Protein 2BSJ (pdb70)

Foldseek 3Di:
DFPQVLVVVVCVVVVHDDGDDQARWDWDQDDVQWTWIWGAPPSWKIKIKTFLPAQAPDDPQDAAPDVGDWGWDADPNGTMIMGMDTPPPDHNVVVVVVVVVRVVVSVVCNDPVRSDDDDDDDDDDDRD/DDFPVNQVVVLCVVVVFDWDQDPLRWIWGADPPRWIWIWDDDPSWKIKIKTFLPAAAPDDPQDQFPDVGGWGWDADPRGTMTMGMDTPVVCHNVNVVVVVVVNVVVSVCRSPVPDPDPDGDD

Sequence (250 aa):
TTFTELMQQLFLKLGLNHQVNENDVYTFEEVDGHIQVLIACYHQQWVQLFSELGADLPTNDNLFGEEHWPAHVQGRLDGKSILWSQQSLVGLDIDEMQAWLERFIDDIEQRKEPQNTKFQPNSTSPILFIQTTFTELMQQLFLKLGLNHQVNENDVYTTFEVDGHIQVLIACYHQQWVQQLFFSELGADLPTNDNLFGEHWPAHVQGRLDGKSILWSQQSLVGLDIDEEMQAWLERFIDDDIEQRKEPQNTSPILFI

Nearest PDB structures (foldseek):
  2bsj-assembly1_A  TM=1.008E+00  e=9.869E-24  Yersinia enterocolitica
  2bsh-assembly1_A  TM=9.169E-01  e=6.853E-19  Yersinia enterocolitica
  2bsi-assembly1_B  TM=9.288E-01  e=5.809E-18  Yersinia enterocolitica
  2bsj-assembly1_B  TM=8.887E-01  e=1.630E-18  Yersinia enterocolitica
  2bho-assembly1_A-2  TM=9.266E-01  e=8.215E-18  Yersinia enterocolitica

Radius of gyration: 18.63 Å; Cα contacts (8 Å, |Δi|>4): 411; chains: 2; bounding box: 42×44×55 Å

Solvent-accessible surface area: 14121 Å² total; per-residue (Å²): 128,60,0,43,84,4,0,72,75,2,2,141,90,72,63,72,153,95,132,4,79,49,136,53,78,23,50,31,132,44,55,92,148,8,102,0,54,0,10,9,34,134,136,47,16,0,4,0,32,2,123,6,64,42,75,24,44,99,40,30,7,29,30,14,138,41,39,1,6,10,2,17,2,114,72,138,29,111,4,4,0,5,0,18,11,4,12,72,63,18,78,25,99,53,0,51,32,0,5,113,73,0,25,80,4,0,81,94,25,83,91,98,118,30,92,139,173,118,122,102,35,86,55,137,72,147,74,164,222,82,63,9,55,96,8,0,105,113,0,9,157,115,47,69,71,143,66,95,67,76,184,119,76,22,5,15,2,95,40,137,50,154,5,77,0,51,0,30,30,37,112,131,88,9,0,6,0,30,0,106,2,59,42,77,35,117,102,52,72,6,39,33,15,103,46,33,2,7,9,3,17,5,80,11,65,23,101,3,2,0,6,0,16,16,12,17,90,48,14,70,32,102,76,0,39,42,0,4,94,77,0,26,86,16,0,83,114,37,56,98,92,133,116,190,125,139,103,70,147,112

CATH classification: 3.30.1460.10

InterPro domains:
  IPR010261 Tir chaperone protein (CesT) family [PF05932] (8-110)

Structure (mmCIF, N/CA/C/O backbone):
data_2BSJ
#
_entry.id   2BSJ
#
_cell.length_a   34.112
_cell.length_b   79.562
_cell.length_c   52.093
_cell.angle_alpha   90.00
_cell.angle_beta   101.21
_cell.angle_gamma   90.00
#
_symmetry.space_group_name_H-M   'P 1 21 1'
#
loop_
_entity.id
_entity.type
_entity.pdbx_description
1 polymer 'CHAPERONE PROTEIN SYCT'
2 non-polymer 'CHLORIDE ION'
3 water water
#
loop_
_atom_site.group_PDB
_atom_site.id
_atom_site.type_symbol
_atom_site.label_atom_id
_atom_site.label_alt_id
_atom_site.label_comp_id
_atom_site.label_asym_id
_atom_site.label_entity_id
_atom_site.label_seq_id
_atom_site.pdbx_PDB_ins_code
_atom_site.Cartn_x
_atom_site.Cartn_y
_atom_site.Cartn_z
_atom_site.occupancy
_atom_site.B_iso_or_equiv
_atom_site.auth_seq_id
_atom_site.auth_comp_id
_atom_site.auth_asym_id
_atom_site.auth_atom_id
_atom_site.pdbx_PDB_model_num
ATOM 1 N N . THR A 1 6 ? 8.962 -2.325 23.583 1.00 38.02 3 THR A N 1
ATOM 2 C CA . THR A 1 6 ? 8.539 -2.351 22.141 1.00 37.74 3 THR A CA 1
ATOM 3 C C . THR A 1 6 ? 9.685 -2.753 21.211 1.00 35.99 3 THR A C 1
ATOM 4 O O . THR A 1 6 ? 9.440 -3.188 20.077 1.00 36.91 3 THR A O 1
ATOM 8 N N . THR A 1 7 ? 10.926 -2.579 21.663 1.00 33.91 4 THR A N 1
ATOM 9 C CA . THR A 1 7 ? 12.060 -3.269 21.016 1.00 31.20 4 THR A CA 1
ATOM 10 C C . THR A 1 7 ? 12.064 -4.721 21.541 1.00 29.73 4 THR A C 1
ATOM 11 O O . THR A 1 7 ? 11.427 -5.015 22.569 1.00 28.30 4 THR A O 1
ATOM 15 N N . PHE A 1 8 ? 12.801 -5.613 20.876 1.00 27.80 5 PHE A N 1
ATOM 16 C CA . PHE A 1 8 ? 12.951 -7.000 21.373 1.00 25.97 5 PHE A CA 1
ATOM 17 C C . PHE A 1 8 ? 13.577 -7.008 22.777 1.00 25.39 5 PHE A C 1
ATOM 18 O O . PHE A 1 8 ? 13.135 -7.732 23.643 1.00 25.23 5 PHE A O 1
ATOM 26 N N . THR A 1 9 ? 14.592 -6.178 22.999 1.00 24.95 6 THR A N 1
ATOM 27 C CA . THR A 1 9 ? 15.281 -6.135 24.313 1.00 24.82 6 THR A CA 1
ATOM 28 C C . THR A 1 9 ? 14.293 -5.765 25.390 1.00 24.07 6 THR A C 1
ATOM 29 O O . THR A 1 9 ? 14.256 -6.372 26.473 1.00 23.62 6 THR A O 1
ATOM 33 N N . GLU A 1 10 ? 13.488 -4.756 25.096 1.00 23.68 7 GLU A N 1
ATOM 34 C CA . GLU A 1 10 ? 12.563 -4.215 26.081 1.00 24.64 7 GLU A CA 1
ATOM 35 C C . GLU A 1 10 ? 11.519 -5.260 26.401 1.00 24.24 7 GLU A C 1
ATOM 36 O O . GLU A 1 10 ? 11.200 -5.509 27.580 1.00 23.47 7 GLU A O 1
ATOM 42 N N . LEU A 1 11 ? 11.013 -5.911 25.349 1.00 24.22 8 LEU A N 1
ATOM 43 C CA . LEU A 1 11 ? 10.046 -7.006 25.538 1.00 24.38 8 LEU A CA 1
ATOM 44 C C . LEU A 1 11 ? 10.606 -8.146 26.392 1.00 23.68 8 LEU A C 1
ATOM 45 O O . LEU A 1 11 ? 9.951 -8.644 27.300 1.00 23.90 8 LEU A O 1
ATOM 50 N N . MET A 1 12 ? 11.814 -8.577 26.069 1.00 22.94 9 MET A N 1
ATOM 51 C CA . MET A 1 12 ? 12.474 -9.626 26.856 1.00 22.27 9 MET A CA 1
ATOM 52 C C . MET A 1 12 ? 12.708 -9.237 28.320 1.00 22.99 9 MET A C 1
ATOM 53 O O . MET A 1 12 ? 12.582 -10.075 29.222 1.00 22.66 9 MET A O 1
ATOM 58 N N . GLN A 1 13 ? 13.057 -7.968 28.559 1.00 21.97 10 GLN A N 1
ATOM 59 C CA . GLN A 1 13 ? 13.294 -7.524 29.937 1.00 23.34 10 GLN A CA 1
ATOM 60 C C . GLN A 1 13 ? 11.952 -7.532 30.676 1.00 23.62 10 GLN A C 1
ATOM 61 O O . GLN A 1 13 ? 11.875 -7.910 31.829 1.00 24.01 10 GLN A O 1
ATOM 67 N N . GLN A 1 14 ? 10.882 -7.190 29.964 1.00 24.98 11 GLN A N 1
ATOM 68 C CA . GLN A 1 14 ? 9.535 -7.312 30.520 1.00 25.15 11 GLN A CA 1
ATOM 69 C C . GLN A 1 14 ? 9.176 -8.751 30.880 1.00 25.11 11 GLN A C 1
ATOM 70 O O . GLN A 1 14 ? 8.537 -8.994 31.899 1.00 25.07 11 GLN A O 1
ATOM 76 N N . LEU A 1 15 ? 9.584 -9.703 30.042 1.00 25.66 12 LEU A N 1
ATOM 77 C CA . LEU A 1 15 ? 9.409 -11.137 30.338 1.00 25.87 12 LEU A CA 1
ATOM 78 C C . LEU A 1 15 ? 10.213 -11.591 31.569 1.00 25.31 12 LEU A C 1
ATOM 79 O O . LEU A 1 15 ? 9.713 -12.361 32.407 1.00 24.92 12 LEU A O 1
ATOM 84 N N . PHE A 1 16 ? 11.449 -11.102 31.695 1.00 24.86 13 PHE A N 1
ATOM 85 C CA . PHE A 1 16 ? 12.266 -11.443 32.854 1.00 24.31 13 PHE A CA 1
ATOM 86 C C . PHE A 1 16 ? 11.685 -10.860 34.114 1.00 23.59 13 PHE A C 1
ATOM 87 O O . PHE A 1 16 ? 11.761 -11.472 35.173 1.00 23.03 13 PHE A O 1
ATOM 95 N N . LEU A 1 17 ? 11.110 -9.671 34.000 1.00 24.05 14 LEU A N 1
ATOM 96 C CA . LEU A 1 17 ? 10.484 -9.016 35.143 1.00 25.44 14 LEU A CA 1
ATOM 97 C C . LEU A 1 17 ? 9.329 -9.904 35.590 1.00 26.70 14 LEU A C 1
ATOM 98 O O . LEU A 1 17 ? 9.154 -10.164 36.775 1.00 26.87 14 LEU A O 1
ATOM 103 N N . LYS A 1 18 ? 8.549 -10.384 34.623 1.00 28.29 15 LYS A N 1
ATOM 104 C CA . LYS A 1 18 ? 7.429 -11.283 34.909 1.00 29.41 15 LYS A CA 1
ATOM 105 C C . LYS A 1 18 ? 7.873 -12.662 35.403 1.00 29.56 15 LYS A C 1
ATOM 106 O O . LYS A 1 18 ? 7.198 -13.271 36.221 1.00 29.97 15 LYS A O 1
ATOM 112 N N . LEU A 1 19 ? 8.992 -13.158 34.897 1.00 29.73 16 LEU A N 1
ATOM 113 C CA . LEU A 1 19 ? 9.517 -14.454 35.321 1.00 30.09 16 LEU A CA 1
ATOM 114 C C . LEU A 1 19 ? 10.365 -14.364 36.616 1.00 29.37 16 LEU A C 1
ATOM 115 O O . LEU A 1 19 ? 10.661 -15.389 37.241 1.00 30.33 16 LEU A O 1
ATOM 120 N N . GLY A 1 20 ? 10.740 -13.156 37.035 1.00 27.84 17 GLY A N 1
ATOM 121 C CA . GLY A 1 20 ? 11.669 -13.000 38.167 1.00 26.42 17 GLY A CA 1
ATOM 122 C C . GLY A 1 20 ? 13.119 -13.344 37.840 1.00 25.81 17 GLY A C 1
ATOM 123 O O . GLY A 1 20 ? 13.875 -13.794 38.696 1.00 27.15 17 GLY A O 1
ATOM 124 N N . LEU A 1 21 ? 13.519 -13.110 36.605 1.00 25.41 18 LEU A N 1
ATOM 125 C CA . LEU A 1 21 ? 14.879 -13.384 36.168 1.00 25.36 18 LEU A CA 1
ATOM 126 C C . LEU A 1 21 ? 15.705 -12.109 36.049 1.00 24.14 18 LEU A C 1
ATOM 127 O O . LEU A 1 21 ? 15.154 -11.039 35.827 1.00 25.36 18 LEU A O 1
ATOM 132 N N . ASN A 1 22 ? 17.020 -12.254 36.150 1.00 23.22 19 ASN A N 1
ATOM 133 C CA . ASN A 1 22 ? 17.986 -11.197 35.864 1.00 22.37 19 ASN A CA 1
ATOM 134 C C . ASN A 1 22 ? 18.976 -11.688 34.813 1.00 23.47 19 ASN A C 1
ATOM 135 O O . ASN A 1 22 ? 19.857 -12.511 35.095 1.00 23.13 19 ASN A O 1
ATOM 140 N N . HIS A 1 23 ? 18.823 -11.188 33.602 1.00 23.36 20 HIS A N 1
ATOM 141 C CA . HIS A 1 23 ? 19.596 -11.710 32.485 1.00 25.56 20 HIS A CA 1
ATOM 142 C C . HIS A 1 23 ? 19.661 -10.658 31.415 1.00 26.73 20 HIS A C 1
ATOM 143 O O . HIS A 1 23 ? 18.690 -9.932 31.180 1.00 25.05 20 HIS A O 1
ATOM 150 N N . GLN A 1 24 ? 20.804 -10.596 30.744 1.00 29.62 21 GLN A N 1
ATOM 151 C CA . GLN A 1 24 ? 20.971 -9.682 29.601 1.00 31.63 21 GLN A CA 1
ATOM 152 C C . GLN A 1 24 ? 20.672 -10.372 28.266 1.00 31.64 21 GLN A C 1
ATOM 153 O O . GLN A 1 24 ? 21.257 -11.415 27.970 1.00 31.34 21 GLN A O 1
ATOM 159 N N . VAL A 1 25 ? 19.764 -9.802 27.454 1.00 32.70 22 VAL A N 1
ATOM 160 C CA 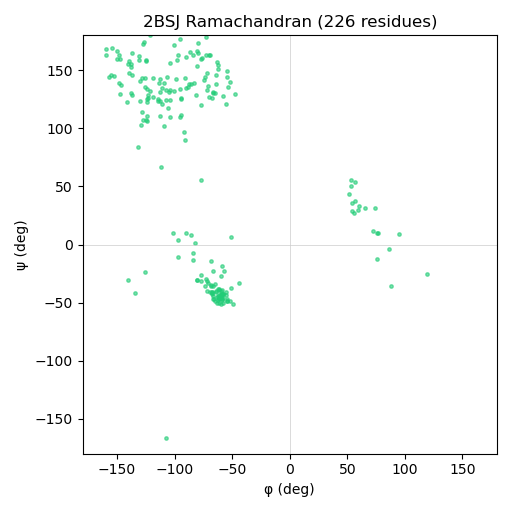. VAL A 1 25 ? 19.512 -10.289 26.095 1.00 32.96 22 VAL A CA 1
ATOM 161 C C . VAL A 1 25 ? 19.589 -9.082 25.144 1.00 33.77 22 VAL A C 1
ATOM 162 O O . VAL A 1 25 ? 18.667 -8.248 25.093 1.00 34.38 22 VAL A O 1
ATOM 166 N N . ASN A 1 26 ? 20.712 -8.978 24.446 1.00 33.11 23 ASN A N 1
ATOM 167 C CA . ASN A 1 26 ? 20.913 -7.947 23.423 1.00 33.03 23 ASN A CA 1
ATOM 168 C C . ASN A 1 26 ? 20.038 -8.195 22.190 1.00 32.16 23 ASN A C 1
ATOM 169 O O . ASN A 1 26 ? 19.517 -9.307 21.987 1.00 31.80 23 ASN A O 1
ATOM 174 N N . GLU A 1 27 ? 19.879 -7.165 21.360 1.00 31.54 24 GLU A N 1
ATOM 175 C CA . GLU A 1 27 ? 18.918 -7.206 20.254 1.00 31.13 24 GLU A CA 1
ATOM 176 C C . GLU A 1 27 ? 19.068 -8.451 19.380 1.00 30.35 24 GLU A C 1
ATOM 177 O O . GLU A 1 27 ? 18.066 -9.003 18.916 1.00 30.14 24 GLU A O 1
ATOM 183 N N . ASN A 1 28 ? 20.315 -8.882 19.159 1.00 28.62 25 ASN A N 1
ATOM 184 C CA . ASN A 1 28 ? 20.589 -9.991 18.225 1.00 27.76 25 ASN A CA 1
ATOM 185 C C . ASN A 1 28 ? 20.756 -11.355 18.880 1.00 27.45 25 ASN A C 1
ATOM 186 O O . ASN A 1 28 ? 21.077 -12.347 18.212 1.00 27.14 25 ASN A O 1
ATOM 191 N N . ASP A 1 29 ? 20.554 -11.399 20.192 1.00 25.98 26 ASP A N 1
ATOM 192 C CA . ASP A 1 29 ? 20.821 -12.601 20.961 1.00 26.06 26 ASP A CA 1
ATOM 193 C C . ASP A 1 29 ? 19.646 -13.539 20.792 1.00 25.12 26 ASP A C 1
ATOM 194 O O . ASP A 1 29 ? 18.524 -13.091 20.523 1.00 25.41 26 ASP A O 1
ATOM 199 N N . VAL A 1 30 ? 19.920 -14.829 20.933 1.00 24.11 27 VAL A N 1
ATOM 200 C CA . VAL A 1 30 ? 18.880 -15.809 21.010 1.00 25.00 27 VAL A CA 1
ATOM 201 C C . VAL A 1 30 ? 18.820 -16.205 22.481 1.00 24.46 27 VAL A C 1
ATOM 202 O O . VAL A 1 30 ? 19.875 -16.481 23.101 1.00 25.52 27 VAL A O 1
ATOM 206 N N . TYR A 1 31 ? 17.621 -16.209 23.058 1.00 23.47 28 TYR A N 1
ATOM 207 C CA . TYR A 1 31 ? 17.493 -16.574 24.466 1.00 24.16 28 TYR A CA 1
ATOM 208 C C . TYR A 1 31 ? 16.946 -17.988 24.562 1.00 24.27 28 TYR A C 1
ATOM 209 O O . TYR A 1 31 ? 15.988 -18.327 23.880 1.00 24.37 28 TYR A O 1
ATOM 218 N N . THR A 1 32 ? 17.573 -18.810 25.399 1.00 24.02 29 THR A N 1
ATOM 219 C CA . THR A 1 32 ? 17.095 -20.156 25.616 1.00 25.42 29 THR A CA 1
ATOM 220 C C . THR A 1 32 ? 16.206 -20.172 26.863 1.00 27.41 29 THR A C 1
ATOM 221 O O . THR A 1 32 ? 16.685 -19.987 27.998 1.00 26.91 29 THR A O 1
ATOM 225 N N . PHE A 1 33 ? 14.913 -20.366 26.629 1.00 28.95 30 PHE A N 1
ATOM 226 C CA . PHE A 1 33 ? 13.899 -20.431 27.673 1.00 31.59 30 PHE A CA 1
ATOM 227 C C . PHE A 1 33 ? 13.796 -21.887 28.099 1.00 32.71 30 PHE A C 1
ATOM 228 O O . PHE A 1 33 ? 13.300 -22.755 27.356 1.00 31.84 30 PHE A O 1
ATOM 236 N N A GLU A 1 34 ? 14.287 -22.138 29.308 0.50 33.32 31 GLU A N 1
ATOM 237 N N B GLU A 1 34 ? 14.333 -22.151 29.288 0.50 33.70 31 GLU A N 1
ATOM 238 C CA A GLU A 1 34 ? 14.373 -23.468 29.882 0.50 34.62 31 GLU A CA 1
ATOM 239 C CA B GLU A 1 34 ? 14.375 -23.484 29.862 0.50 35.37 31 GLU A CA 1
ATOM 240 C C A GLU A 1 34 ? 13.066 -23.809 30.582 0.50 35.98 31 GL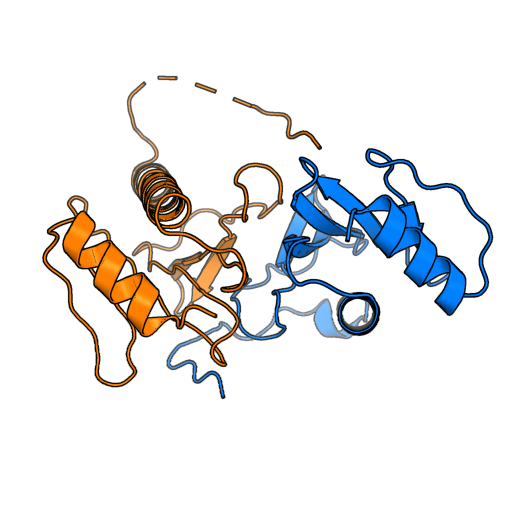U A C 1
ATOM 241 C C B GLU A 1 34 ? 13.048 -23.775 30.545 0.50 36.39 31 GLU A C 1
ATOM 242 O O A GLU A 1 34 ? 12.746 -23.248 31.632 0.50 36.13 31 GLU A O 1
ATOM 243 O O B GLU A 1 34 ? 12.696 -23.143 31.544 0.50 36.47 31 GLU A O 1
ATOM 254 N N . VAL A 1 35 ? 12.321 -24.735 29.988 1.00 37.32 32 VAL A N 1
ATOM 255 C CA . VAL A 1 35 ? 10.998 -25.094 30.465 1.00 39.49 32 VAL A CA 1
ATOM 256 C C . VAL A 1 35 ? 11.129 -26.304 31.357 1.00 40.55 32 VAL A C 1
ATOM 257 O O . VAL A 1 35 ? 10.708 -26.270 32.510 1.00 41.48 32 VAL A O 1
ATOM 261 N N . ASP A 1 36 ? 11.710 -27.370 30.809 1.00 41.78 33 ASP A N 1
ATOM 262 C CA . ASP A 1 36 ? 11.897 -28.628 31.523 1.00 43.46 33 ASP A CA 1
ATOM 263 C C . ASP A 1 36 ? 13.285 -29.182 31.239 1.00 43.43 33 ASP A C 1
ATOM 264 O O . ASP A 1 36 ? 13.872 -28.911 30.179 1.00 43.78 33 ASP A O 1
ATOM 269 N N . GLY A 1 37 ? 13.793 -29.994 32.160 1.00 43.11 34 GLY A N 1
ATOM 270 C CA . GLY A 1 37 ? 14.914 -30.868 31.829 1.00 42.59 34 GLY A CA 1
ATOM 271 C C . GLY A 1 37 ? 14.603 -31.655 30.564 1.00 42.31 34 GLY A C 1
ATOM 272 O O . GLY A 1 37 ? 15.381 -32.520 30.161 1.00 42.67 34 GLY A O 1
ATOM 273 N N . HIS A 1 38 ? 13.467 -31.320 29.937 1.00 41.50 35 HIS A N 1
ATOM 274 C CA . HIS A 1 38 ? 12.941 -32.003 28.754 1.00 41.00 35 HIS A CA 1
ATOM 275 C C . HIS A 1 38 ? 12.684 -31.021 27.592 1.00 39.63 35 HIS A C 1
ATOM 276 O O . HIS A 1 38 ? 12.661 -31.430 26.426 1.00 40.64 35 HIS A O 1
ATOM 283 N N . ILE A 1 39 ? 12.483 -29.736 27.900 1.00 37.27 36 ILE A N 1
ATOM 284 C CA . ILE A 1 39 ? 12.055 -28.745 26.876 1.00 35.23 36 ILE A CA 1
ATOM 285 C C . ILE A 1 39 ? 12.794 -27.415 26.971 1.00 33.56 36 ILE A C 1
ATOM 286 O O . ILE A 1 39 ? 12.876 -26.794 28.035 1.00 33.30 36 ILE A O 1
ATOM 291 N N . GLN A 1 40 ? 13.323 -26.987 25.831 1.00 31.40 37 GLN A N 1
ATOM 292 C CA . GLN A 1 40 ? 13.889 -25.642 25.669 1.00 29.60 37 GLN A CA 1
ATOM 293 C C . GLN A 1 40 ? 13.234 -24.962 24.481 1.00 27.89 37 GLN A C 1
ATOM 294 O O . GLN A 1 40 ? 13.128 -25.553 23.411 1.00 26.09 37 GLN A O 1
ATOM 300 N N . VAL A 1 41 ? 12.863 -23.701 24.667 1.00 26.30 38 VAL A N 1
ATOM 301 C CA . VAL A 1 41 ? 12.323 -22.886 23.586 1.00 25.17 38 VAL A CA 1
ATOM 302 C C . VAL A 1 41 ? 13.349 -21.773 23.342 1.00 24.70 38 VAL A C 1
ATOM 303 O O . VAL A 1 41 ? 13.726 -21.034 24.283 1.00 25.37 38 VAL A O 1
ATOM 307 N N . LEU A 1 42 ? 13.825 -21.673 22.112 1.00 23.78 39 LEU A N 1
ATOM 308 C CA . LEU A 1 42 ? 14.683 -20.559 21.746 1.00 23.40 39 LEU A CA 1
ATOM 309 C C . LEU A 1 42 ? 13.809 -19.415 21.309 1.00 23.59 39 LEU A C 1
ATOM 310 O O . LEU A 1 42 ? 12.834 -19.626 20.563 1.00 24.26 39 LEU A O 1
ATOM 315 N N . ILE A 1 43 ? 14.162 -18.202 21.741 1.00 22.55 40 ILE A N 1
ATOM 316 C CA . ILE A 1 43 ? 13.443 -16.998 21.320 1.00 23.62 40 ILE 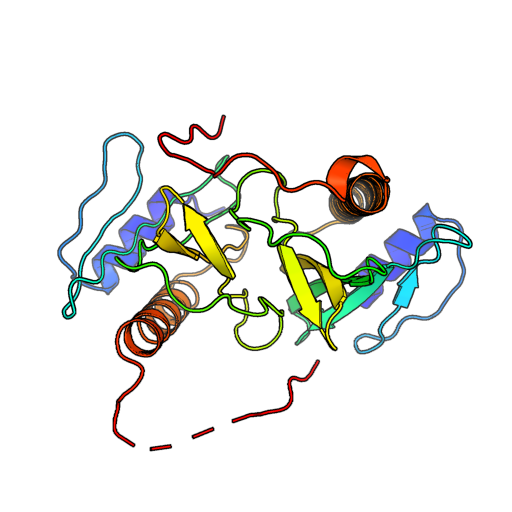A CA 1
ATOM 317 C C . ILE A 1 43 ? 14.466 -16.049 20.665 1.00 24.32 40 ILE A C 1
ATOM 318 O O . ILE A 1 43 ? 15.500 -15.749 21.258 1.00 23.56 40 ILE A O 1
ATOM 323 N N . ALA A 1 44 ? 14.187 -15.612 19.443 1.00 25.60 41 ALA A N 1
ATOM 324 C CA . ALA A 1 44 ? 15.090 -14.734 18.712 1.00 25.65 41 ALA A CA 1
ATOM 325 C C . ALA A 1 44 ? 14.244 -13.656 18.048 1.00 26.44 41 ALA A C 1
ATOM 326 O O . ALA A 1 44 ? 12.998 -13.791 17.953 1.00 26.95 41 ALA A O 1
ATOM 328 N N . CYS A 1 45 ? 14.891 -12.586 17.596 1.00 24.60 42 CYS A N 1
ATOM 329 C CA . CYS A 1 45 ? 14.180 -11.592 16.818 1.00 24.98 42 CYS A CA 1
ATOM 330 C C . CYS A 1 45 ? 14.979 -11.309 15.549 1.00 25.40 42 CYS A C 1
ATOM 331 O O . CYS A 1 45 ? 16.168 -10.951 15.615 1.00 26.29 42 CYS A O 1
ATOM 334 N N . TYR A 1 46 ? 14.332 -11.487 14.400 1.00 24.75 43 TYR A N 1
ATOM 335 C CA . TYR A 1 46 ? 14.942 -11.277 13.111 1.00 24.69 43 TYR A CA 1
ATOM 336 C C . TYR A 1 46 ? 14.674 -9.873 12.581 1.00 25.37 43 TYR A C 1
ATOM 337 O O . TYR A 1 46 ? 13.507 -9.480 12.459 1.00 23.99 43 TYR A O 1
ATOM 346 N N . HIS A 1 47 ? 15.760 -9.158 12.251 1.00 25.7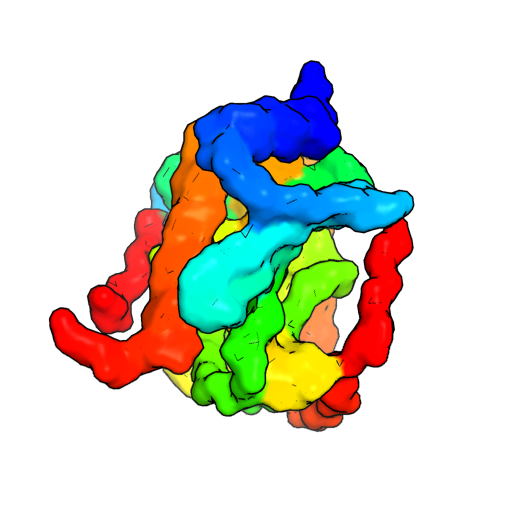5 44 HIS A N 1
ATOM 347 C CA . HIS A 1 47 ? 15.694 -7.854 11.546 1.00 28.18 44 HIS A CA 1
ATOM 348 C C . HIS A 1 47 ? 14.896 -6.805 12.367 1.00 28.32 44 HIS A C 1
ATOM 349 O O . HIS A 1 47 ? 14.205 -5.947 11.809 1.00 28.74 44 HIS A O 1
ATOM 356 N N . GLN A 1 48 ? 14.988 -6.909 13.691 1.00 29.17 45 GLN A N 1
ATOM 357 C CA . GLN A 1 48 ? 14.275 -6.001 14.621 1.00 30.25 45 GLN A CA 1
ATOM 358 C C . GLN A 1 48 ? 12.768 -5.998 14.357 1.00 29.59 45 GLN A C 1
ATOM 359 O O . GLN A 1 48 ? 12.051 -5.034 14.657 1.00 29.13 45 GLN A O 1
ATOM 365 N N . GLN A 1 49 ? 12.261 -7.100 13.820 1.00 28.88 46 GLN A N 1
ATOM 366 C CA . GLN A 1 49 ? 10.882 -7.069 13.351 1.00 29.33 46 GLN A CA 1
ATOM 367 C C . GLN A 1 49 ? 10.059 -8.304 13.621 1.00 28.23 46 GLN A C 1
ATOM 368 O O . GLN A 1 49 ? 8.849 -8.181 13.778 1.00 28.86 46 GLN A O 1
ATOM 374 N N . TRP A 1 50 ? 10.707 -9.473 13.663 1.00 26.50 47 TRP A N 1
ATOM 375 C CA . TRP A 1 50 ? 10.017 -10.769 13.719 1.00 26.03 47 TRP A CA 1
ATOM 376 C C . TRP A 1 50 ? 10.454 -11.583 14.895 1.00 25.92 47 TRP A C 1
ATOM 377 O O . TRP A 1 50 ? 11.583 -12.074 14.897 1.00 28.45 47 TRP A O 1
ATOM 388 N N . VAL A 1 51 ? 9.562 -11.764 15.876 1.00 24.71 48 VAL A N 1
ATOM 389 C CA . VAL A 1 51 ? 9.878 -12.600 17.029 1.00 23.47 48 VAL A CA 1
ATOM 390 C C . VAL A 1 51 ? 9.653 -14.056 16.625 1.00 22.97 48 VAL A C 1
ATOM 391 O O . VAL A 1 51 ? 8.647 -14.405 16.028 1.00 22.40 48 VAL A O 1
ATOM 395 N N . GLN A 1 52 ? 10.654 -14.882 16.872 1.00 22.00 49 GLN A N 1
ATOM 396 C CA . GLN A 1 52 ? 10.649 -16.262 16.438 1.00 22.68 49 GLN A CA 1
ATOM 397 C C . GLN A 1 52 ? 10.820 -17.230 17.609 1.00 22.37 49 GLN A C 1
ATOM 398 O O . GLN A 1 52 ? 11.766 -17.077 18.403 1.00 23.23 49 GLN A O 1
ATOM 404 N N . LEU A 1 53 ? 9.926 -18.219 17.720 1.00 21.34 50 LEU A N 1
ATOM 405 C CA . LEU A 1 53 ? 10.062 -19.310 18.694 1.00 21.40 50 LEU A CA 1
ATOM 406 C C . LEU A 1 53 ? 10.460 -20.580 17.952 1.00 22.68 50 LEU A C 1
ATOM 407 O O . LEU A 1 53 ? 10.033 -20.798 16.783 1.00 23.07 50 LEU A O 1
ATOM 412 N N . PHE A 1 54 ? 11.293 -21.404 18.589 1.00 22.49 51 PHE A N 1
ATOM 413 C CA . PHE A 1 54 ? 11.807 -22.632 18.005 1.00 22.84 51 PHE A CA 1
ATOM 414 C C . PHE A 1 54 ? 11.980 -23.685 19.087 1.00 22.73 51 PHE A C 1
ATOM 415 O O . PHE A 1 54 ? 12.466 -23.393 20.179 1.00 22.39 51 PHE A O 1
ATOM 423 N N . SER A 1 55 ? 11.583 -24.919 18.792 1.00 22.03 52 SER A N 1
ATOM 424 C CA . SER A 1 55 ? 11.913 -26.022 19.689 1.00 21.43 52 SER A CA 1
ATOM 425 C C . SER A 1 55 ? 12.093 -27.319 18.935 1.00 21.24 52 SER A C 1
ATOM 426 O O . SER A 1 55 ? 11.321 -27.621 18.040 1.00 20.43 52 SER A O 1
ATOM 429 N N . GLU A 1 56 ? 13.099 -28.092 19.323 1.00 21.58 53 GLU A N 1
ATOM 430 C CA . GLU A 1 56 ? 13.269 -29.450 18.827 1.00 23.29 53 GLU A CA 1
ATOM 431 C C . GLU A 1 56 ? 12.203 -30.356 19.404 1.00 24.14 53 GLU A C 1
ATOM 432 O O . GLU A 1 56 ? 11.930 -30.288 20.598 1.00 25.83 53 GLU A O 1
ATOM 438 N N . LEU A 1 57 ? 11.608 -31.223 18.586 1.00 23.29 54 LEU A N 1
ATOM 439 C CA . LEU A 1 57 ? 10.636 -32.176 19.112 1.00 23.16 54 LEU A CA 1
ATOM 440 C C . LEU A 1 57 ? 11.230 -33.558 19.407 1.00 23.57 54 LEU A C 1
ATOM 441 O O . LEU A 1 57 ? 10.566 -34.417 20.042 1.00 24.59 54 LEU A O 1
ATOM 446 N N . GLY A 1 58 ? 12.459 -33.782 18.953 1.00 23.08 55 GLY A N 1
ATOM 447 C CA . GLY A 1 58 ? 13.219 -34.996 19.358 1.00 23.43 55 GLY A CA 1
ATOM 448 C C . GLY A 1 58 ? 12.839 -36.334 18.730 1.00 24.17 55 GLY A C 1
ATOM 449 O O . GLY A 1 58 ? 13.302 -37.404 19.173 1.00 23.56 55 GLY A O 1
ATOM 450 N N . ALA A 1 59 ? 11.989 -36.295 17.708 1.00 23.20 56 ALA A N 1
ATOM 451 C CA . ALA A 1 59 ? 11.663 -37.491 16.930 1.00 23.45 56 ALA A CA 1
ATOM 452 C C . ALA A 1 59 ? 11.393 -37.034 15.508 1.00 22.25 56 ALA A C 1
ATOM 453 O O . ALA A 1 59 ? 11.126 -35.851 15.280 1.00 22.73 56 ALA A O 1
ATOM 455 N N . ASP A 1 60 ? 11.419 -37.976 14.563 1.00 21.60 57 ASP A N 1
ATOM 456 C CA . ASP A 1 60 ? 10.955 -37.715 13.208 1.00 21.31 57 ASP A CA 1
ATOM 457 C C . ASP A 1 60 ? 9.474 -38.065 13.155 1.00 21.28 57 ASP A C 1
ATOM 458 O O . ASP A 1 60 ? 9.116 -39.229 12.891 1.00 22.26 57 ASP A O 1
ATOM 463 N N . LEU A 1 61 ? 8.614 -37.088 13.437 1.00 19.17 58 LEU A N 1
ATOM 464 C CA . LEU A 1 61 ? 7.200 -37.346 13.623 1.00 19.61 58 LEU A CA 1
ATOM 465 C C . LEU A 1 61 ? 6.463 -37.551 12.275 1.00 19.41 58 LEU A C 1
ATOM 466 O O . LEU A 1 61 ? 6.982 -37.174 11.213 1.00 18.57 58 LEU A O 1
ATOM 471 N N . PRO A 1 62 ? 5.284 -38.199 12.306 1.00 19.23 59 PRO A N 1
ATOM 472 C CA . PRO A 1 62 ? 4.491 -38.267 11.078 1.00 19.36 59 PRO A CA 1
ATOM 473 C C . PRO A 1 62 ? 4.300 -36.863 10.498 1.00 20.06 59 PRO A C 1
ATOM 474 O O . PRO A 1 62 ? 4.067 -35.889 11.233 1.00 18.28 59 PRO A O 1
ATOM 478 N N . THR A 1 63 ? 4.386 -36.743 9.174 1.00 18.84 60 THR A N 1
ATOM 479 C CA . THR A 1 63 ? 4.141 -35.463 8.546 1.00 20.39 60 THR A CA 1
ATOM 480 C C . THR A 1 63 ? 2.868 -34.801 9.056 1.00 20.07 60 THR A C 1
ATOM 481 O O . THR A 1 63 ? 1.792 -35.426 9.119 1.00 20.86 60 THR A O 1
ATOM 485 N N . ASN A 1 64 ? 3.006 -33.537 9.456 1.00 19.80 61 ASN A N 1
ATOM 486 C CA . ASN A 1 64 ? 1.857 -32.727 9.861 1.00 20.49 61 ASN A CA 1
ATOM 487 C C . ASN A 1 64 ? 1.301 -31.990 8.663 1.00 19.67 61 ASN A C 1
ATOM 488 O O . ASN A 1 64 ? 2.052 -31.467 7.834 1.00 19.50 61 ASN A O 1
ATOM 493 N N . ASP A 1 65 ? -0.016 -31.995 8.504 1.00 18.45 62 ASP A N 1
ATOM 494 C CA . ASP A 1 65 ? -0.628 -31.213 7.422 1.00 19.61 62 ASP A CA 1
ATOM 495 C C . ASP A 1 65 ? -0.318 -29.688 7.432 1.00 20.35 62 ASP A C 1
ATOM 496 O O . ASP A 1 65 ? -0.417 -29.029 6.382 1.00 20.41 62 ASP A O 1
ATOM 501 N N . ASN A 1 66 ? 0.043 -29.164 8.601 1.00 20.43 63 ASN A N 1
ATOM 502 C CA . ASN A 1 66 ? 0.625 -27.782 8.701 1.00 20.98 63 ASN A CA 1
ATOM 503 C C . ASN A 1 66 ? -0.295 -26.724 8.110 1.00 21.84 63 ASN A C 1
ATOM 504 O O . ASN A 1 66 ? 0.092 -25.950 7.203 1.00 23.23 63 ASN A O 1
ATOM 509 N N . LEU A 1 67 ? -1.531 -26.722 8.590 1.00 21.73 64 LEU A N 1
ATOM 510 C CA . LEU A 1 67 ? -2.488 -25.704 8.128 1.00 22.27 64 LEU A CA 1
ATOM 511 C C . LEU A 1 67 ? -2.478 -24.617 9.198 1.00 22.25 64 LEU A C 1
ATOM 512 O O . LEU A 1 67 ? -2.083 -24.884 10.344 1.00 22.89 64 LEU A O 1
ATOM 517 N N . PHE A 1 68 ? -2.896 -23.406 8.851 1.00 21.19 65 PHE A N 1
ATOM 518 C CA . PHE A 1 68 ? -3.062 -22.371 9.855 1.00 22.40 65 PHE A CA 1
ATOM 519 C C . PHE A 1 68 ? -4.399 -22.647 10.550 1.00 22.54 65 PHE A C 1
ATOM 520 O O . PHE A 1 68 ? -5.153 -23.548 10.112 1.00 21.46 65 PHE A O 1
ATOM 528 N N . GLY A 1 69 ? -4.684 -21.898 11.600 1.00 22.13 66 GLY A N 1
ATOM 529 C CA . GLY A 1 69 ? -5.990 -21.990 12.277 1.00 24.40 66 GLY A CA 1
ATOM 530 C C . GLY A 1 69 ? -6.105 -22.645 13.650 1.00 25.50 66 GLY A C 1
ATOM 531 O O . GLY A 1 69 ? -7.055 -22.348 14.382 1.00 27.49 66 GLY A O 1
ATOM 532 N N A GLU A 1 70 ? -5.125 -23.472 13.993 0.50 25.24 67 GLU A N 1
ATOM 533 N N B GLU A 1 70 ? -5.214 -23.552 14.043 0.50 25.50 67 GLU A N 1
ATOM 534 C CA A GLU A 1 70 ? -5.181 -24.232 15.244 0.50 25.91 67 GLU A CA 1
ATOM 535 C CA B GLU A 1 70 ? -5.410 -24.119 15.406 0.50 25.95 67 GLU A CA 1
ATOM 536 C C A GLU A 1 70 ? -4.698 -23.409 16.431 0.50 25.10 67 GLU A C 1
ATOM 537 C C B GLU A 1 70 ? -4.930 -23.120 16.440 0.50 25.24 67 GLU A C 1
ATOM 538 O O A GLU A 1 70 ? -5.111 -23.640 17.559 0.50 25.35 67 GLU A O 1
ATOM 539 O O B GLU A 1 70 ? -5.575 -22.924 17.469 0.50 25.70 67 GLU A O 1
ATOM 550 N N . HIS A 1 71 ? -3.820 -22.451 16.138 1.00 24.09 68 HIS A N 1
ATOM 551 C CA . HIS A 1 71 ? -3.282 -21.466 17.055 1.00 23.53 68 HIS A CA 1
ATOM 552 C C . HIS A 1 71 ? -3.006 -20.207 16.249 1.00 22.13 68 HIS A C 1
ATOM 553 O O . HIS A 1 71 ? -2.693 -20.312 15.038 1.00 22.12 68 HIS A O 1
ATOM 560 N N . TRP A 1 72 ? -3.064 -19.052 16.918 1.00 22.28 69 TRP A N 1
ATOM 561 C CA . TRP A 1 72 ? -2.826 -17.729 16.265 1.00 22.48 69 TRP A CA 1
ATOM 562 C C . TRP A 1 72 ? -1.702 -16.988 17.025 1.00 21.25 69 TRP A C 1
ATOM 563 O O . TRP A 1 72 ? -1.929 -16.576 18.140 1.00 22.36 69 TRP A O 1
ATOM 574 N N . PRO A 1 73 ? -0.477 -16.873 16.444 1.00 21.60 70 PRO A N 1
ATOM 575 C CA . PRO A 1 73 ? -0.043 -17.332 15.105 1.00 20.67 70 PRO A CA 1
ATOM 576 C C . PRO A 1 73 ? 0.082 -18.857 15.120 1.00 21.80 70 PRO A C 1
ATOM 577 O O . PRO A 1 73 ? 0.099 -19.476 16.212 1.00 21.73 70 PRO A O 1
ATOM 581 N N . ALA A 1 74 ? 0.120 -19.454 13.942 1.00 21.61 71 ALA A N 1
ATOM 582 C CA . ALA A 1 74 ? 0.218 -20.905 13.817 1.00 22.60 71 ALA A CA 1
ATOM 583 C C . ALA A 1 74 ? 1.530 -21.477 14.399 1.00 22.27 71 ALA A C 1
ATOM 584 O O . ALA A 1 74 ? 2.551 -20.766 14.507 1.00 22.84 71 ALA A O 1
ATOM 586 N N . HIS A 1 75 ? 1.478 -22.759 14.740 1.00 21.96 72 HIS A N 1
ATOM 587 C CA . HIS A 1 75 ? 2.641 -23.530 15.159 1.00 21.84 72 HIS A CA 1
ATOM 588 C C . HIS A 1 75 ? 2.889 -24.509 14.027 1.00 22.10 72 HIS A C 1
ATOM 589 O O . HIS A 1 75 ? 1.982 -25.273 13.615 1.00 22.54 72 HIS A O 1
ATOM 596 N N . VAL A 1 76 ? 4.083 -24.411 13.453 1.00 21.55 73 VAL A N 1
ATOM 597 C CA . VAL A 1 76 ? 4.397 -25.121 12.232 1.00 21.31 73 VAL A CA 1
ATOM 598 C C . VAL A 1 76 ? 5.439 -26.178 12.544 1.00 20.62 73 VAL A C 1
ATOM 599 O O . VAL A 1 76 ? 6.424 -25.920 13.274 1.00 20.50 73 VAL A O 1
ATOM 603 N N . GLN A 1 77 ? 5.183 -27.382 12.079 1.00 21.14 74 GLN A N 1
ATOM 604 C CA . GLN A 1 77 ? 6.103 -28.481 12.319 1.00 20.66 74 GLN A CA 1
ATOM 605 C C . GLN A 1 77 ? 7.056 -28.605 11.108 1.00 21.78 74 GLN A C 1
ATOM 606 O O . GLN A 1 77 ? 6.628 -28.962 10.000 1.00 22.58 74 GLN A O 1
ATOM 612 N N . GLY A 1 78 ? 8.338 -28.285 11.320 1.00 21.18 75 GLY A N 1
ATOM 613 C CA . GLY A 1 78 ? 9.354 -28.333 10.297 1.00 20.46 75 GLY A CA 1
ATOM 614 C C . GLY A 1 78 ? 10.174 -29.604 10.451 1.00 20.09 75 GLY A C 1
ATOM 615 O O . GLY A 1 78 ? 9.993 -30.355 11.435 1.00 20.13 75 GLY A O 1
ATOM 616 N N . ARG A 1 79 ? 11.033 -29.874 9.477 1.00 18.56 76 ARG A N 1
ATOM 617 C CA . ARG A 1 79 ? 11.934 -31.030 9.553 1.00 18.59 76 ARG A CA 1
ATOM 618 C C . ARG A 1 79 ? 13.333 -30.487 9.385 1.00 19.05 76 ARG A C 1
ATOM 619 O O . ARG A 1 79 ? 13.623 -29.788 8.404 1.00 20.28 76 ARG A O 1
ATOM 627 N N . LEU A 1 80 ? 14.200 -30.788 10.348 1.00 20.56 77 LEU A N 1
ATOM 628 C CA . LEU A 1 80 ? 15.550 -30.233 10.358 1.00 20.61 77 LEU A CA 1
ATOM 629 C C . LEU A 1 80 ? 16.512 -31.327 10.832 1.00 20.38 77 LEU A C 1
ATOM 630 O O . LEU A 1 80 ? 16.315 -31.895 11.905 1.00 19.69 77 LEU A O 1
ATOM 635 N N . ASP A 1 81 ? 17.507 -31.626 9.996 1.00 20.70 78 ASP A N 1
ATOM 636 C CA . ASP A 1 81 ? 18.434 -32.754 10.211 1.00 22.57 78 ASP A CA 1
ATOM 637 C C . ASP A 1 81 ? 17.703 -34.076 10.476 1.00 22.35 78 ASP A C 1
ATOM 638 O O . ASP A 1 81 ? 18.062 -34.846 11.370 1.00 22.31 78 ASP A O 1
ATOM 643 N N . GLY A 1 82 ? 16.664 -34.319 9.691 1.00 21.87 79 GLY A N 1
ATOM 644 C CA . GLY A 1 82 ? 15.919 -35.553 9.786 1.00 22.34 79 GLY A CA 1
ATOM 645 C C . GLY A 1 82 ? 15.027 -35.710 11.004 1.00 23.03 79 GLY A C 1
ATOM 646 O O . GLY A 1 82 ? 14.510 -36.815 11.252 1.00 22.11 79 GLY A O 1
ATOM 647 N N . LYS A 1 83 ? 14.818 -34.618 11.750 1.00 22.17 80 LYS A N 1
ATOM 648 C CA . LYS A 1 83 ? 13.937 -34.636 12.910 1.00 21.74 80 LYS A CA 1
ATOM 649 C C . LYS A 1 83 ? 12.960 -33.479 12.890 1.00 20.57 80 LYS A C 1
ATOM 650 O O . LYS A 1 83 ? 13.183 -32.450 12.242 1.00 21.36 80 LYS A O 1
ATOM 656 N N . SER A 1 84 ? 11.912 -33.626 13.684 1.00 20.26 81 SER A N 1
ATOM 657 C CA . SER A 1 84 ? 10.846 -32.647 13.736 1.00 20.04 81 SER A CA 1
ATOM 658 C C . SER A 1 84 ? 11.185 -31.477 14.672 1.00 20.05 81 SER A C 1
ATOM 659 O O . SER A 1 84 ? 11.752 -31.656 15.788 1.00 17.99 81 SER A O 1
ATOM 662 N N . ILE A 1 85 ? 10.837 -30.291 14.205 1.00 18.98 82 ILE A N 1
ATOM 663 C CA . ILE A 1 85 ? 10.941 -29.120 15.038 1.00 19.36 82 ILE A CA 1
ATOM 664 C C . ILE A 1 85 ? 9.601 -28.467 15.060 1.00 20.02 82 ILE A C 1
ATOM 665 O O . ILE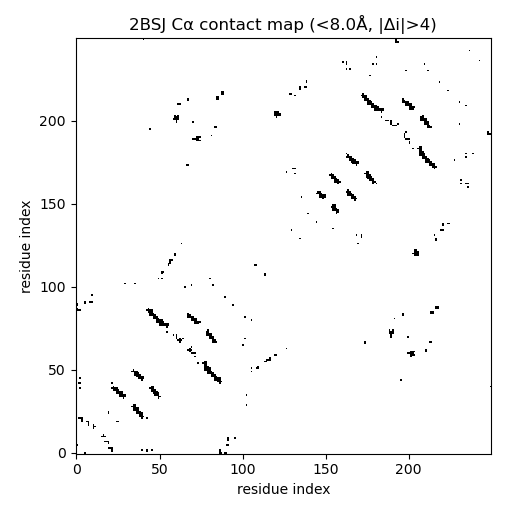 A 1 85 ? 8.786 -28.675 14.131 1.00 20.66 82 ILE A O 1
ATOM 670 N N . LEU A 1 86 ? 9.380 -27.658 16.078 1.00 18.83 83 LEU A N 1
ATOM 671 C CA . LEU A 1 86 ? 8.199 -26.775 16.075 1.00 19.80 83 LEU A CA 1
ATOM 672 C C . LEU A 1 86 ? 8.649 -25.322 16.115 1.00 20.16 83 LEU A C 1
ATOM 673 O O . LEU A 1 86 ? 9.640 -24.967 16.794 1.00 20.45 83 LEU A O 1
ATOM 678 N N . TRP A 1 87 ? 7.912 -24.476 15.410 1.00 19.44 84 TRP A N 1
ATOM 679 C CA . TRP A 1 87 ? 8.210 -23.034 15.412 1.00 20.47 84 TRP A CA 1
ATOM 680 C C . TRP A 1 87 ? 6.962 -22.185 15.216 1.00 20.99 84 TRP A C 1
ATOM 681 O O . TRP A 1 87 ? 5.908 -22.676 14.730 1.00 20.35 84 TRP A O 1
ATOM 692 N N . SER A 1 88 ? 7.076 -20.917 15.623 1.00 20.66 85 SER A N 1
ATOM 693 C CA . SER A 1 88 ? 5.973 -19.969 15.518 1.00 20.76 85 SER A CA 1
ATOM 694 C C . SER A 1 88 ? 6.582 -18.577 15.459 1.00 21.88 85 SER A C 1
ATOM 695 O O . SER A 1 88 ? 7.647 -18.338 16.040 1.00 22.99 85 SER A O 1
ATOM 698 N N . GLN A 1 89 ? 5.952 -17.678 14.717 1.00 21.56 86 GLN A N 1
ATOM 699 C CA . GLN A 1 89 ? 6.459 -16.314 14.632 1.00 20.67 86 GLN A CA 1
ATOM 700 C C . GLN A 1 89 ? 5.361 -15.283 14.649 1.00 22.03 86 GLN A C 1
ATOM 701 O O . GLN A 1 89 ? 4.189 -15.551 14.279 1.00 21.05 86 GLN A O 1
ATOM 707 N N . GLN A 1 90 ? 5.750 -14.072 15.037 1.00 22.21 87 GLN A N 1
ATOM 708 C CA . GLN A 1 90 ? 4.924 -12.921 14.753 1.00 24.07 87 GLN A CA 1
ATOM 709 C C . GLN A 1 90 ? 5.721 -11.632 14.810 1.00 23.96 87 GLN A C 1
ATOM 710 O O . GLN A 1 90 ? 6.846 -11.597 15.340 1.00 23.48 87 GLN A O 1
ATOM 716 N N . SER A 1 91 ? 5.140 -10.590 14.229 1.00 25.30 88 SER A N 1
ATOM 717 C CA . SER A 1 91 ? 5.805 -9.306 14.162 1.00 27.01 88 SER A CA 1
ATOM 718 C C . SER A 1 91 ? 5.841 -8.641 15.515 1.00 27.87 88 SER A C 1
ATOM 719 O O . SER A 1 91 ? 4.942 -8.783 16.338 1.00 27.58 88 SER A O 1
ATOM 722 N 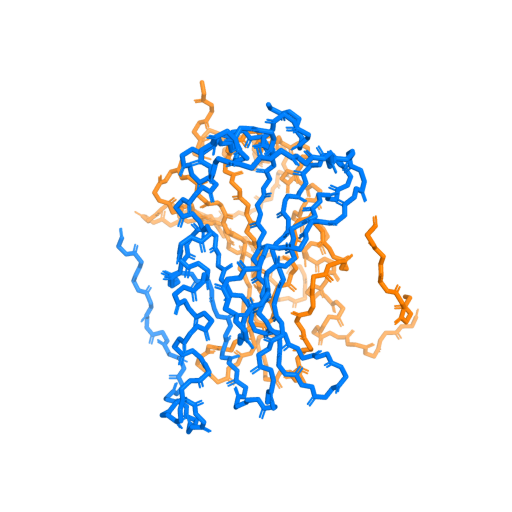N . LEU A 1 92 ? 6.902 -7.892 15.717 1.00 27.42 89 LEU A N 1
ATOM 723 C CA . LEU A 1 92 ? 7.169 -7.288 16.989 1.00 28.31 89 LEU A CA 1
ATOM 724 C C . LEU A 1 92 ? 6.198 -6.138 17.216 1.00 29.02 89 LEU A C 1
ATOM 725 O O . LEU A 1 92 ? 5.795 -5.888 18.345 1.00 29.24 89 LEU A O 1
ATOM 730 N N . VAL A 1 93 ? 5.762 -5.499 16.129 1.00 30.19 90 VAL A N 1
ATOM 731 C CA . VAL A 1 93 ? 4.854 -4.351 16.221 1.00 31.96 90 VAL A CA 1
ATOM 732 C C . VAL A 1 93 ? 3.489 -4.774 16.751 1.00 32.95 90 VAL A C 1
ATOM 733 O O . VAL A 1 93 ? 2.910 -5.766 16.314 1.00 34.14 90 VAL A O 1
ATOM 737 N N . GLY A 1 94 ? 2.994 -4.060 17.747 1.00 33.69 91 GLY A N 1
ATOM 738 C CA . GLY A 1 94 ? 1.731 -4.452 18.339 1.00 34.82 91 GLY A CA 1
ATOM 739 C C . GLY A 1 94 ? 1.843 -5.460 19.476 1.00 35.52 91 GLY A C 1
ATOM 740 O O . GLY A 1 94 ? 1.040 -5.381 20.417 1.00 36.73 91 GLY A O 1
ATOM 741 N N . LEU A 1 95 ? 2.803 -6.402 19.371 1.00 35.03 92 LEU A N 1
ATOM 742 C CA . LEU A 1 95 ? 3.106 -7.421 20.402 1.00 33.71 92 LEU A CA 1
ATOM 743 C C . LEU A 1 95 ? 3.471 -6.793 21.737 1.00 32.95 92 LEU A C 1
ATOM 744 O O . LEU A 1 95 ? 4.347 -5.928 21.803 1.00 33.43 92 LEU A O 1
ATOM 749 N N . ASP A 1 96 ? 2.799 -7.227 22.795 1.00 31.55 93 ASP A N 1
ATOM 750 C CA . ASP A 1 96 ? 3.130 -6.757 24.145 1.00 30.58 93 ASP A CA 1
ATOM 751 C C . ASP A 1 96 ? 3.371 -7.939 25.063 1.00 29.30 93 ASP A C 1
ATOM 752 O O . ASP A 1 96 ? 3.143 -9.077 24.652 1.00 27.81 93 ASP A O 1
ATOM 757 N N . ILE A 1 97 ? 3.806 -7.675 26.304 1.00 27.37 94 ILE A N 1
ATOM 758 C CA . ILE A 1 97 ? 4.225 -8.756 27.190 1.00 26.53 94 ILE A CA 1
ATOM 759 C C . ILE A 1 97 ? 3.132 -9.774 27.482 1.00 26.58 94 ILE A C 1
ATOM 760 O O . ILE A 1 97 ? 3.393 -10.978 27.549 1.00 25.25 94 ILE A O 1
ATOM 765 N N . ASP A 1 98 ? 1.905 -9.297 27.683 1.00 26.91 95 ASP A N 1
ATOM 766 C CA . ASP A 1 98 ? 0.814 -10.216 27.985 1.00 27.50 95 ASP A CA 1
ATOM 767 C C . ASP A 1 98 ? 0.605 -11.230 26.844 1.00 26.87 95 ASP A C 1
ATOM 768 O O . ASP A 1 98 ? 0.457 -12.431 27.101 1.00 26.12 95 ASP A O 1
ATOM 773 N N . GLU A 1 99 ? 0.605 -10.759 25.595 1.00 27.67 96 GLU A N 1
ATOM 774 C CA . GLU A 1 99 ? 0.462 -11.661 24.433 1.00 28.14 96 GLU A CA 1
ATOM 775 C C . GLU A 1 99 ? 1.680 -12.566 24.275 1.00 27.48 96 GLU A C 1
ATOM 776 O O . GLU A 1 99 ? 1.551 -13.773 23.981 1.00 26.92 96 GLU A O 1
ATOM 782 N N . MET A 1 100 ? 2.858 -11.983 24.486 1.00 26.34 97 MET A N 1
ATOM 783 C CA . MET A 1 100 ? 4.098 -12.759 24.493 1.00 25.95 97 MET A CA 1
ATOM 784 C C . MET A 1 100 ? 4.024 -13.930 25.491 1.00 24.89 97 MET A C 1
ATOM 785 O O . MET A 1 100 ? 4.368 -15.035 25.148 1.00 24.22 97 MET A O 1
ATOM 790 N N . GLN A 1 101 ? 3.596 -13.691 26.730 1.00 24.65 98 GLN A N 1
ATOM 791 C CA . GLN A 1 101 ? 3.403 -14.788 27.686 1.00 25.18 98 GLN A CA 1
ATOM 792 C C . GLN A 1 101 ? 2.393 -15.809 27.190 1.00 25.17 98 GLN A C 1
ATOM 793 O O . GLN A 1 101 ? 2.668 -17.013 27.199 1.00 26.77 98 GLN A O 1
ATOM 799 N N . ALA A 1 102 ? 1.215 -15.346 26.772 1.00 24.11 99 ALA A N 1
ATOM 800 C CA . ALA A 1 102 ? 0.145 -16.254 26.322 1.00 23.57 99 ALA A CA 1
ATOM 801 C C . ALA A 1 102 ? 0.633 -17.118 25.172 1.00 23.92 99 ALA A C 1
ATOM 802 O O . ALA A 1 102 ? 0.347 -18.318 25.071 1.00 23.58 99 ALA A O 1
ATOM 804 N N . TRP A 1 103 ? 1.353 -16.484 24.266 1.00 23.06 100 TRP A N 1
ATOM 805 C CA . TRP A 1 103 ? 1.869 -17.180 23.104 1.00 23.18 100 TRP A CA 1
ATOM 806 C C . TRP A 1 103 ? 2.813 -18.299 23.531 1.00 23.71 100 TRP A C 1
ATOM 807 O O . TRP A 1 103 ? 2.714 -19.434 23.055 1.00 23.76 100 TRP A O 1
ATOM 818 N N . LEU A 1 104 ? 3.758 -17.954 24.391 1.00 23.46 101 LEU A N 1
ATOM 819 C CA . LEU A 1 104 ? 4.696 -18.923 24.954 1.00 25.06 101 LEU A CA 1
ATOM 820 C C . LEU A 1 104 ? 4.001 -20.087 25.648 1.00 25.14 101 LEU A C 1
ATOM 821 O O . LEU A 1 104 ? 4.418 -21.240 25.464 1.00 24.63 101 LEU A O 1
ATOM 826 N N . GLU A 1 105 ? 2.952 -19.793 26.437 1.00 24.87 102 GLU A N 1
ATOM 827 C CA . GLU A 1 105 ? 2.182 -20.838 27.110 1.00 25.34 102 GLU A CA 1
ATOM 828 C C . GLU A 1 105 ? 1.580 -21.812 26.103 1.00 24.59 102 GLU A C 1
ATOM 829 O O . GLU A 1 105 ? 1.599 -23.020 26.331 1.00 25.20 102 GLU A O 1
ATOM 835 N N . ARG A 1 106 ? 1.037 -21.282 24.997 1.00 23.97 103 ARG A N 1
ATOM 836 C CA . ARG A 1 106 ? 0.381 -22.106 23.969 1.00 23.53 103 ARG A CA 1
ATOM 837 C C . ARG A 1 106 ? 1.436 -22.935 23.264 1.00 22.86 103 ARG A C 1
ATOM 838 O O . ARG A 1 106 ? 1.238 -24.111 22.969 1.00 20.72 103 ARG A O 1
ATOM 846 N N . PHE A 1 107 ? 2.574 -22.311 22.999 1.00 22.75 104 PHE A N 1
ATOM 847 C CA . PHE A 1 107 ? 3.621 -22.971 22.253 1.00 22.00 104 PHE A CA 1
ATOM 848 C C . PHE A 1 107 ? 4.163 -24.127 23.125 1.00 22.29 104 PHE A C 1
ATOM 849 O O . PHE A 1 107 ? 4.283 -25.271 22.703 1.00 21.10 104 PHE A O 1
ATOM 857 N N . ILE A 1 108 ? 4.426 -23.836 24.393 1.00 22.62 105 ILE A N 1
ATOM 858 C CA . ILE A 1 108 ? 4.925 -24.874 25.296 1.00 23.65 105 ILE A CA 1
ATOM 859 C C . ILE A 1 108 ? 3.943 -26.046 25.480 1.00 23.90 105 ILE A C 1
ATOM 860 O O . ILE A 1 108 ? 4.347 -27.215 25.456 1.00 24.14 105 ILE A O 1
ATOM 865 N N . ASP A 1 109 ? 2.657 -25.737 25.658 1.00 24.90 106 ASP A N 1
ATOM 866 C CA . ASP A 1 109 ? 1.613 -26.759 25.734 1.00 25.54 106 ASP A CA 1
ATOM 867 C C . ASP A 1 109 ? 1.637 -27.674 24.509 1.00 24.65 106 ASP A C 1
ATOM 868 O O . ASP A 1 109 ? 1.544 -28.896 24.618 1.00 24.83 106 ASP A O 1
ATOM 873 N N . ASP A 1 110 ? 1.725 -27.058 23.338 1.00 24.89 107 ASP A N 1
ATOM 874 C CA . ASP A 1 110 ? 1.741 -27.780 22.065 1.00 23.62 107 ASP A CA 1
ATOM 875 C C . ASP A 1 110 ? 2.953 -28.719 21.990 1.00 24.43 107 ASP A C 1
ATOM 876 O O . ASP A 1 110 ? 2.823 -29.912 21.665 1.00 25.04 107 ASP A O 1
ATOM 881 N N . ILE A 1 111 ? 4.122 -28.206 22.342 1.00 23.88 108 ILE A N 1
ATOM 882 C CA . ILE A 1 111 ? 5.335 -29.035 22.366 1.00 25.00 108 ILE A CA 1
ATOM 883 C C . ILE A 1 111 ? 5.157 -30.297 23.236 1.00 26.19 108 ILE A C 1
ATOM 884 O O . ILE A 1 111 ? 5.492 -31.411 22.823 1.00 25.55 108 ILE A O 1
ATOM 889 N N . GLU A 1 112 ? 4.639 -30.094 24.445 1.00 27.98 109 GLU A N 1
ATOM 890 C CA . GLU A 1 112 ? 4.408 -31.176 25.394 1.00 29.88 109 GLU A CA 1
ATOM 891 C C . GLU A 1 112 ? 3.477 -32.240 24.801 1.00 30.05 109 GLU A C 1
ATOM 892 O O . GLU A 1 112 ? 3.759 -33.430 24.892 1.00 30.23 109 GLU A O 1
ATOM 898 N N . GLN A 1 113 ? 2.382 -31.809 24.182 1.00 30.58 110 GLN A N 1
ATOM 899 C CA . GLN A 1 113 ? 1.463 -32.729 23.508 1.00 31.04 110 GLN A CA 1
ATOM 900 C C . GLN A 1 113 ? 2.131 -33.482 22.366 1.00 30.50 110 GLN A C 1
ATOM 901 O O . GLN A 1 113 ? 1.929 -34.674 22.218 1.00 30.63 110 GLN A O 1
ATOM 907 N N . ARG A 1 114 ? 2.887 -32.781 21.519 1.00 30.11 111 ARG A N 1
ATOM 908 C CA . ARG A 1 114 ? 3.529 -33.427 20.362 1.00 30.60 111 ARG A CA 1
ATOM 909 C C . ARG A 1 114 ? 4.623 -34.446 20.746 1.00 32.11 111 ARG A C 1
ATOM 910 O O . ARG A 1 114 ? 4.950 -35.353 19.967 1.00 30.78 111 ARG A O 1
ATOM 918 N N . LYS A 1 115 ? 5.160 -34.281 21.953 1.00 33.07 112 LYS A N 1
ATOM 919 C CA . LYS A 1 115 ? 6.157 -35.193 22.506 1.00 35.23 112 LYS A CA 1
ATOM 920 C C . LYS A 1 115 ? 5.543 -36.366 23.301 1.00 36.65 112 LYS A C 1
ATOM 921 O O . LYS A 1 115 ? 6.261 -37.131 23.966 1.00 37.04 112 LYS A O 1
ATOM 927 N N . GLU A 1 116 ? 4.225 -36.532 23.217 1.00 38.79 113 GLU A N 1
ATOM 928 C CA . GLU A 1 116 ? 3.572 -37.682 23.863 1.00 41.04 113 GLU A CA 1
ATOM 929 C C . GLU A 1 116 ? 3.468 -38.878 22.915 1.00 42.17 113 GLU A C 1
ATOM 930 O O . GLU A 1 116 ? 3.230 -38.701 21.721 1.00 41.85 113 GLU A O 1
ATOM 936 N N . PRO A 1 117 ? 3.627 -40.109 23.453 1.00 43.75 114 PRO A N 1
ATOM 937 C CA . PRO A 1 117 ? 3.530 -41.359 22.683 1.00 44.77 114 PRO A CA 1
ATOM 938 C C . PRO A 1 117 ? 2.355 -41.468 21.693 1.00 46.02 114 PRO A C 1
ATOM 939 O O . PRO A 1 117 ? 2.513 -42.090 20.638 1.00 46.31 114 PRO A O 1
ATOM 943 N N . GLN A 1 118 ? 1.210 -40.868 22.025 1.00 47.27 115 GLN A N 1
ATOM 944 C CA . GLN A 1 118 ? -0.010 -40.941 21.206 1.00 48.40 115 GLN A CA 1
ATOM 945 C C . GLN A 1 118 ? 0.105 -40.300 19.815 1.00 48.87 115 GLN A C 1
ATOM 946 O O . GLN A 1 118 ? -0.419 -40.851 18.843 1.00 49.09 115 GLN A O 1
ATOM 952 N N . ASN A 1 119 ? 0.779 -39.148 19.717 1.00 49.48 116 ASN A N 1
ATOM 953 C CA . ASN A 1 119 ? 0.996 -38.500 18.408 1.00 49.66 116 ASN A CA 1
ATOM 954 C C . ASN A 1 119 ? 2.239 -39.018 17.639 1.00 49.52 116 ASN A C 1
ATOM 955 O O . ASN A 1 119 ? 2.628 -38.468 16.610 1.00 49.61 116 ASN A O 1
ATOM 960 N N . THR A 1 120 ? 2.850 -40.082 18.152 1.00 49.29 117 THR A N 1
ATOM 961 C CA . THR A 1 120 ? 3.721 -40.937 17.350 1.00 48.59 117 THR A CA 1
ATOM 962 C C . THR A 1 120 ? 2.934 -41.537 16.175 1.00 47.61 117 THR A C 1
ATOM 963 O O . THR A 1 120 ? 3.516 -41.858 15.135 1.00 47.62 117 THR A O 1
ATOM 967 N N . LYS A 1 121 ? 1.618 -41.688 16.363 1.00 46.00 118 LYS A N 1
ATOM 968 C CA . LYS A 1 121 ? 0.716 -42.296 15.378 1.00 44.64 118 LYS A CA 1
ATOM 969 C C . LYS A 1 121 ? 0.184 -41.248 14.401 1.00 43.11 118 LYS A C 1
ATOM 970 O O . LYS A 1 121 ? -0.212 -40.155 14.809 1.00 43.18 118 LYS A O 1
ATOM 976 N N . PHE A 1 122 ? 0.174 -41.579 13.114 1.00 41.51 119 PHE A N 1
ATOM 977 C CA . PHE A 1 122 ? -0.275 -40.634 12.082 1.00 40.51 119 PHE A CA 1
ATOM 978 C C . PHE A 1 122 ? -1.772 -40.279 12.236 1.00 40.29 119 PHE A C 1
ATOM 979 O O . PHE A 1 122 ? -2.595 -41.116 12.640 1.00 39.93 119 PHE A O 1
ATOM 987 N N . GLN A 1 123 ? -2.103 -39.036 11.893 1.00 39.63 120 GLN A N 1
ATOM 988 C CA . GLN A 1 123 ? -3.442 -38.495 12.088 1.00 39.43 120 GLN A CA 1
ATOM 989 C C . GLN A 1 123 ? -4.294 -38.580 10.804 1.00 37.45 120 GLN A C 1
ATOM 990 O O . GLN A 1 123 ? -3.739 -38.791 9.714 1.00 37.59 120 GLN A O 1
ATOM 996 N N . PRO A 1 124 ? -5.641 -38.445 10.933 1.00 35.09 121 PRO A N 1
ATOM 997 C CA . PRO A 1 124 ? -6.554 -38.309 9.779 1.00 32.83 121 PRO A CA 1
ATOM 998 C C . PRO A 1 124 ? -6.175 -37.162 8.829 1.00 30.30 121 PRO A C 1
ATOM 999 O O . PRO A 1 124 ? -5.696 -36.118 9.275 1.00 29.93 121 PRO A O 1
ATOM 1003 N N . ASN A 1 125 ? -6.375 -37.350 7.528 1.00 26.67 122 ASN A N 1
ATOM 1004 C CA . ASN A 1 125 ? -6.089 -36.283 6.569 1.00 23.32 122 ASN A CA 1
ATOM 1005 C C . ASN A 1 125 ? -6.971 -35.051 6.743 1.00 22.73 122 ASN A C 1
ATOM 1006 O O . ASN A 1 125 ? -8.164 -35.209 6.960 1.00 21.80 122 ASN A O 1
ATOM 1011 N N . SER A 1 126 ? -6.393 -33.846 6.635 1.00 20.41 123 SER A N 1
ATOM 1012 C CA . SER A 1 126 ? -7.194 -32.589 6.762 1.00 22.43 123 SER A CA 1
ATOM 1013 C C . SER A 1 126 ? -8.030 -32.452 5.529 1.00 23.10 123 SER A C 1
ATOM 1014 O O . SER A 1 126 ? -7.529 -32.675 4.383 1.00 22.04 123 SER A O 1
ATOM 1017 N N . THR A 1 127 ? -9.313 -32.158 5.723 1.00 23.66 124 THR A N 1
ATOM 1018 C CA . THR A 1 127 ? -10.191 -32.019 4.568 1.00 24.80 124 THR A CA 1
ATOM 1019 C C . THR A 1 127 ? -11.082 -30.813 4.782 1.00 25.14 124 THR A C 1
ATOM 1020 O O . THR A 1 127 ? -11.489 -30.515 5.930 1.00 26.74 124 THR A O 1
ATOM 1024 N N . SER A 1 128 ? -11.388 -30.137 3.680 1.00 25.49 125 SER A N 1
ATOM 1025 C CA . SER A 1 128 ? -12.351 -29.024 3.717 1.00 25.43 125 SER A CA 1
ATOM 1026 C C . SER A 1 128 ? -13.820 -29.530 3.705 1.00 25.73 125 SER A C 1
ATOM 1027 O O . SER A 1 128 ? -14.092 -30.695 3.441 1.00 26.44 125 SER A O 1
ATOM 1030 N N . PRO A 1 129 ? -14.789 -28.654 4.007 1.00 24.75 126 PRO A N 1
ATOM 1031 C CA . PRO A 1 129 ? -14.679 -27.285 4.488 1.00 24.56 126 PRO A CA 1
ATOM 1032 C C . PRO A 1 129 ? -14.004 -27.179 5.840 1.00 25.05 126 PRO A C 1
ATOM 1033 O O . PRO A 1 129 ? -14.096 -28.101 6.654 1.00 24.60 126 PRO A O 1
ATOM 1037 N N . ILE A 1 130 ? -13.340 -26.045 6.062 1.00 24.95 127 ILE A N 1
ATOM 1038 C CA . ILE A 1 130 ? -12.748 -25.651 7.344 1.00 26.81 127 ILE A CA 1
ATOM 1039 C C . ILE A 1 130 ? -13.452 -24.358 7.751 1.00 26.07 127 ILE A C 1
ATOM 1040 O O . ILE A 1 130 ? -13.528 -23.421 6.961 1.00 26.88 127 ILE A O 1
ATOM 1045 N N . LEU A 1 131 ? -13.994 -24.328 8.966 1.00 24.72 128 LEU A N 1
ATOM 1046 C CA . LEU A 1 131 ? -14.689 -23.172 9.486 1.00 24.50 128 LEU A CA 1
ATOM 1047 C C . LEU A 1 131 ? -13.810 -22.655 10.632 1.00 24.98 128 LEU A C 1
ATOM 1048 O O . LEU A 1 131 ? -13.458 -23.419 11.532 1.00 24.94 128 LEU A O 1
ATOM 1053 N N . PHE A 1 132 ? -13.390 -21.393 10.579 1.00 24.35 129 PHE A N 1
ATOM 1054 C CA . PHE A 1 132 ? -12.582 -20.882 11.671 1.00 25.12 129 PHE A CA 1
ATOM 1055 C C . PHE A 1 132 ? -13.390 -19.882 12.478 1.00 24.55 129 PHE A C 1
ATOM 1056 O O . PHE A 1 132 ? -13.575 -18.738 12.059 1.00 24.98 129 PHE A O 1
ATOM 1064 N N . ILE A 1 133 ? -13.888 -20.315 13.627 1.00 24.95 130 ILE A N 1
ATOM 1065 C CA . ILE A 1 133 ? -14.792 -19.477 14.413 1.00 24.18 130 ILE A CA 1
ATOM 1066 C C . ILE A 1 133 ? -13.961 -18.488 15.241 1.00 24.08 130 ILE A C 1
ATOM 1067 O O . ILE A 1 133 ? -14.279 -17.303 15.421 1.00 22.94 130 ILE A O 1
ATOM 1073 N N . GLN B 1 5 ? -6.796 3.521 13.554 1.00 43.15 2 GLN B N 1
ATOM 1074 C CA . GLN B 1 5 ? -6.357 2.104 13.327 1.00 43.01 2 GLN B CA 1
ATOM 1075 C C . GLN B 1 5 ? -7.028 1.505 12.072 1.00 41.95 2 GLN B C 1
ATOM 1076 O O . GLN B 1 5 ? -8.259 1.347 12.035 1.00 42.63 2 GLN B O 1
ATOM 1082 N N . THR B 1 6 ? -6.238 1.167 11.053 1.00 40.25 3 THR B N 1
ATOM 1083 C CA . THR B 1 6 ? -6.790 0.674 9.765 1.00 38.72 3 THR B CA 1
ATOM 1084 C C . THR B 1 6 ? -7.431 -0.726 9.796 1.00 36.27 3 THR B C 1
ATOM 1085 O O . THR B 1 6 ? -6.802 -1.706 10.189 1.00 36.38 3 THR B O 1
ATOM 1089 N N . THR B 1 7 ? -8.673 -0.812 9.326 1.00 33.45 4 THR B N 1
ATOM 1090 C CA . THR B 1 7 ? -9.360 -2.096 9.219 1.00 30.33 4 THR B CA 1
ATOM 1091 C C . THR B 1 7 ? -8.831 -2.886 8.014 1.00 29.41 4 THR B C 1
ATOM 1092 O O . THR B 1 7 ? -8.229 -2.314 7.084 1.00 27.99 4 THR B O 1
ATOM 1096 N N . PHE B 1 8 ? -9.070 -4.198 8.050 1.00 27.90 5 PHE B N 1
ATOM 1097 C CA . PHE B 1 8 ? -8.751 -5.091 6.930 1.00 27.04 5 PHE B CA 1
ATOM 1098 C C . PHE B 1 8 ? -9.470 -4.644 5.652 1.00 26.86 5 PHE B C 1
ATOM 1099 O O . PHE B 1 8 ? -8.886 -4.598 4.571 1.00 26.05 5 PHE B O 1
ATOM 1107 N N . THR B 1 9 ? -10.739 -4.274 5.775 1.00 26.71 6 THR B N 1
ATOM 1108 C CA . THR B 1 9 ? -11.499 -3.877 4.594 1.00 27.35 6 THR B CA 1
ATOM 1109 C C . THR B 1 9 ? -10.881 -2.641 3.934 1.00 26.81 6 THR B C 1
ATOM 1110 O O . THR B 1 9 ? -10.736 -2.595 2.714 1.00 26.28 6 THR B O 1
ATOM 1114 N N . GLU B 1 10 ? -10.511 -1.652 4.751 1.00 26.91 7 GLU B N 1
ATOM 1115 C CA . GLU B 1 10 ? -9.941 -0.409 4.256 1.00 27.33 7 GLU B CA 1
ATOM 1116 C C . GLU B 1 10 ? -8.640 -0.722 3.525 1.00 25.52 7 GLU B C 1
ATOM 1117 O O . GLU B 1 10 ? -8.383 -0.230 2.418 1.00 24.15 7 GLU B O 1
ATOM 1123 N N . LEU B 1 11 ? -7.825 -1.559 4.164 1.00 23.98 8 LEU B N 1
ATOM 1124 C CA . LEU B 1 11 ? -6.524 -1.980 3.602 1.00 23.64 8 LEU B CA 1
ATOM 1125 C C . LEU B 1 11 ? -6.722 -2.636 2.238 1.00 23.54 8 LEU B C 1
ATOM 1126 O O . LEU B 1 11 ? -6.078 -2.282 1.259 1.00 22.38 8 LEU B O 1
ATOM 1131 N N . MET B 1 12 ? -7.640 -3.594 2.176 1.00 24.41 9 MET B N 1
ATOM 1132 C CA . MET B 1 12 ? -7.749 -4.404 0.978 1.00 24.50 9 MET B CA 1
ATOM 1133 C C . MET B 1 12 ? -8.350 -3.534 -0.145 1.00 23.84 9 MET B C 1
ATOM 1134 O O . MET B 1 12 ? -7.909 -3.602 -1.270 1.00 21.64 9 MET B O 1
ATOM 1139 N N . GLN B 1 13 ? -9.340 -2.697 0.192 1.00 22.94 10 GLN B N 1
ATOM 1140 C CA . GLN B 1 13 ? -9.928 -1.788 -0.809 1.00 23.98 10 GLN B CA 1
ATOM 1141 C C . GLN B 1 13 ? -8.852 -0.860 -1.397 1.00 23.25 10 GLN B C 1
ATOM 1142 O O . GLN B 1 13 ? -8.729 -0.712 -2.609 1.00 24.12 10 GLN B O 1
ATOM 1148 N N . GLN B 1 14 ? -8.035 -0.279 -0.532 1.00 22.60 11 GLN B N 1
ATOM 1149 C CA . GLN B 1 14 ? -6.924 0.552 -1.000 1.00 21.72 11 GLN B CA 1
ATOM 1150 C C . GLN B 1 14 ? -5.932 -0.233 -1.896 1.00 21.21 11 GLN B C 1
ATOM 1151 O O . GLN B 1 14 ? -5.468 0.228 -2.974 1.00 21.39 11 GLN B O 1
ATOM 1157 N N . LEU B 1 15 ? -5.614 -1.455 -1.475 1.00 21.76 12 LEU B N 1
ATOM 1158 C CA . LEU B 1 15 ? -4.672 -2.264 -2.214 1.00 20.31 12 LEU B CA 1
ATOM 1159 C C . LEU B 1 15 ? -5.189 -2.560 -3.587 1.00 21.96 12 LEU B C 1
ATOM 1160 O O . LEU B 1 15 ? -4.443 -2.440 -4.539 1.00 21.77 12 LEU B O 1
ATOM 1165 N N . PHE B 1 16 ? -6.460 -2.991 -3.694 1.00 23.13 13 PHE B N 1
ATOM 1166 C CA . PHE B 1 16 ? -6.981 -3.383 -5.022 1.00 22.56 13 PHE B CA 1
ATOM 1167 C C . PHE B 1 16 ? -7.181 -2.178 -5.932 1.00 22.08 13 PHE B C 1
ATOM 1168 O O . PHE B 1 16 ? -6.949 -2.271 -7.163 1.00 22.29 13 PHE B O 1
ATOM 1176 N N . LEU B 1 17 ? -7.549 -1.032 -5.360 1.00 21.30 14 LEU B N 1
ATOM 1177 C CA . LEU B 1 17 ? -7.472 0.198 -6.175 1.00 20.53 14 LEU B CA 1
ATOM 1178 C C . LEU B 1 17 ? -6.040 0.389 -6.742 1.00 19.90 14 LEU B C 1
ATOM 1179 O O . LEU B 1 17 ? -5.863 0.767 -7.907 1.00 19.41 14 LEU B O 1
ATOM 1184 N N . LYS B 1 18 ? -5.034 0.110 -5.925 1.00 20.51 15 LYS B N 1
ATOM 1185 C CA . LYS B 1 18 ? -3.638 0.326 -6.349 1.00 20.60 15 LYS B CA 1
ATOM 1186 C C . LYS B 1 18 ? -3.246 -0.635 -7.459 1.00 21.67 15 LYS B C 1
ATOM 1187 O O . LYS B 1 18 ? -2.563 -0.244 -8.420 1.00 21.97 15 LYS B O 1
ATOM 1193 N N . LEU B 1 19 ? -3.663 -1.888 -7.313 1.00 22.46 16 LEU B N 1
ATOM 1194 C CA . LEU B 1 19 ? -3.214 -2.943 -8.210 1.00 22.78 16 LEU B CA 1
ATOM 1195 C C . LEU B 1 19 ? -3.980 -2.958 -9.529 1.00 23.22 16 LEU B C 1
ATOM 1196 O O . LEU B 1 19 ? -3.426 -3.321 -10.574 1.00 22.54 16 LEU B O 1
ATOM 1201 N N . GLY B 1 20 ? -5.239 -2.543 -9.497 1.00 23.44 17 GLY B N 1
ATOM 1202 C CA . GLY B 1 20 ? -6.019 -2.517 -10.736 1.00 23.67 17 GLY B CA 1
ATOM 1203 C C . GLY B 1 20 ? -6.246 -3.925 -11.305 1.00 24.62 17 GLY B C 1
ATOM 1204 O O . GLY B 1 20 ? -6.375 -4.083 -12.515 1.00 26.64 17 GLY B O 1
ATOM 1205 N N . LEU B 1 21 ? -6.339 -4.922 -10.433 1.00 23.81 18 LEU B N 1
ATOM 1206 C CA . LEU B 1 21 ? -6.557 -6.328 -10.839 1.00 24.17 18 LEU B CA 1
ATOM 1207 C C . LEU B 1 21 ? -7.988 -6.744 -10.712 1.00 24.20 18 LEU B C 1
ATOM 1208 O O . LEU B 1 21 ? -8.632 -6.367 -9.744 1.00 24.59 18 LEU B O 1
ATOM 1213 N N . ASN B 1 22 ? -8.480 -7.558 -11.657 1.00 23.46 19 ASN B N 1
ATOM 1214 C CA . ASN B 1 22 ? -9.797 -8.164 -11.487 1.00 23.09 19 ASN B CA 1
ATOM 1215 C C . ASN B 1 22 ? -9.757 -9.099 -10.293 1.00 22.01 19 ASN B C 1
ATOM 1216 O O . ASN B 1 22 ? -8.844 -9.953 -10.165 1.00 22.54 19 ASN B O 1
ATOM 1221 N N . HIS B 1 23 ? -10.734 -8.934 -9.414 1.00 21.42 20 HIS B N 1
ATOM 1222 C CA . HIS B 1 23 ? -10.765 -9.742 -8.185 1.00 21.55 20 HIS B CA 1
ATOM 1223 C C . HIS B 1 23 ? -12.172 -9.863 -7.682 1.00 22.32 20 HIS B C 1
ATOM 1224 O O . HIS B 1 23 ? -13.091 -9.144 -8.132 1.00 20.76 20 HIS B O 1
ATOM 1231 N N . GLN B 1 24 ? -12.357 -10.744 -6.709 1.00 23.40 21 GLN B N 1
ATOM 1232 C CA . GLN B 1 24 ? -13.692 -10.915 -6.171 1.00 23.91 21 GLN B CA 1
ATOM 1233 C C . GLN B 1 24 ? -13.607 -10.692 -4.692 1.00 24.01 21 GLN B C 1
ATOM 1234 O O . GLN B 1 24 ? -12.546 -10.833 -4.094 1.00 22.14 21 GLN B O 1
ATOM 1240 N N . VAL B 1 25 ? -14.734 -10.357 -4.081 1.00 24.22 22 VAL B N 1
ATOM 1241 C CA . VAL B 1 25 ? -14.762 -10.285 -2.626 1.00 24.82 22 VAL B CA 1
ATOM 1242 C C . VAL B 1 25 ? -15.986 -11.166 -2.339 1.00 25.83 22 VAL B C 1
ATOM 1243 O O . VAL B 1 25 ? -17.089 -10.818 -2.761 1.00 25.56 22 VAL B O 1
ATOM 1247 N N . ASN B 1 26 ? -15.797 -12.312 -1.705 1.00 26.45 23 ASN B N 1
ATOM 1248 C CA . ASN B 1 26 ? -16.987 -13.128 -1.381 1.00 27.68 23 ASN B CA 1
ATOM 1249 C C . ASN B 1 26 ? -17.836 -12.528 -0.249 1.00 28.29 23 ASN B C 1
ATOM 1250 O O . ASN B 1 26 ? -17.505 -11.475 0.287 1.00 27.40 23 ASN B O 1
ATOM 1255 N N . GLU B 1 27 ? -18.948 -13.179 0.103 1.00 28.55 24 GLU B N 1
ATOM 1256 C CA . GLU B 1 27 ? -19.844 -12.590 1.083 1.00 29.78 24 GLU B CA 1
ATOM 1257 C C . GLU B 1 27 ? -19.399 -12.838 2.513 1.00 30.10 24 GLU B C 1
ATOM 1258 O O . GLU B 1 27 ? -20.135 -12.489 3.440 1.00 31.21 24 GLU B O 1
ATOM 1264 N N . ASN B 1 28 ? -18.264 -13.521 2.657 1.00 30.25 25 ASN B N 1
ATOM 1265 C CA . ASN B 1 28 ? -17.526 -13.692 3.915 1.00 30.17 25 ASN B CA 1
ATOM 1266 C C . ASN B 1 28 ? -16.333 -12.714 3.920 1.00 30.57 25 ASN B C 1
ATOM 1267 O O . ASN B 1 28 ? -15.408 -12.839 4.728 1.00 29.75 25 ASN B O 1
ATOM 1272 N N . ASP B 1 29 ? -16.319 -11.796 2.947 1.00 29.96 26 ASP B N 1
ATOM 1273 C CA . ASP B 1 29 ? -15.252 -10.785 2.810 1.00 29.48 26 ASP B CA 1
ATOM 1274 C C . ASP B 1 29 ? -13.837 -11.330 2.695 1.00 28.08 26 ASP B C 1
ATOM 1275 O O . ASP B 1 29 ? -12.871 -10.801 3.256 1.00 28.02 26 ASP B O 1
ATOM 1280 N N . VAL B 1 30 ? -13.758 -12.430 1.984 1.00 27.23 27 VAL B N 1
ATOM 1281 C CA . VAL B 1 30 ? -12.516 -12.991 1.586 1.00 26.02 27 VAL B CA 1
ATOM 1282 C C . VAL B 1 30 ? -12.270 -12.452 0.188 1.00 26.22 27 VAL B C 1
ATOM 1283 O O . VAL B 1 30 ? -13.193 -12.449 -0.652 1.00 26.18 27 VAL B O 1
ATOM 1287 N N . TYR B 1 31 ? -11.037 -11.983 -0.035 1.00 24.26 28 TYR B N 1
ATOM 1288 C CA . TYR B 1 31 ? -10.669 -11.406 -1.343 1.00 23.40 28 TYR B CA 1
ATOM 1289 C C . TYR B 1 31 ? -10.002 -12.508 -2.113 1.00 22.47 28 TYR B C 1
ATOM 1290 O O . TYR B 1 31 ? -9.185 -13.245 -1.548 0.50 19.34 28 TYR B O 1
ATOM 1299 N N A THR B 1 32 ? -10.310 -12.603 -3.409 0.50 22.70 29 THR B N 1
ATOM 1300 N N B THR B 1 32 ? -10.342 -12.622 -3.400 0.50 22.55 29 THR B N 1
ATOM 1301 C CA A THR B 1 32 ? -9.719 -13.630 -4.268 0.50 23.10 29 THR B CA 1
ATOM 1302 C CA B THR B 1 32 ? -9.719 -13.612 -4.280 0.50 22.73 29 THR B CA 1
ATOM 1303 C C A THR B 1 32 ? -9.374 -13.033 -5.622 0.50 23.39 29 THR B C 1
ATOM 1304 C C B THR B 1 32 ? -9.334 -12.970 -5.595 0.50 23.20 29 THR B C 1
ATOM 1305 O O A THR B 1 32 ? -10.142 -12.239 -6.159 0.50 22.84 29 THR B O 1
ATOM 1306 O O B THR B 1 32 ? -10.028 -12.080 -6.074 0.50 22.66 29 THR B O 1
ATOM 1313 N N . PHE B 1 33 ? -8.233 -13.429 -6.179 1.00 22.79 30 PHE B N 1
ATOM 1314 C CA . PHE B 1 33 ? -7.890 -13.028 -7.547 1.00 23.95 30 PHE B CA 1
ATOM 1315 C C . PHE B 1 33 ? -7.014 -14.093 -8.163 1.00 24.61 30 PHE B C 1
ATOM 1316 O O . PHE B 1 33 ? -6.399 -14.902 -7.451 1.00 25.17 30 PHE B O 1
ATOM 1324 N N . GLU B 1 34 ? -6.996 -14.133 -9.485 1.00 24.50 31 GLU B N 1
ATOM 1325 C CA . GLU B 1 34 ? -6.254 -15.145 -10.191 1.00 24.85 31 GLU B CA 1
ATOM 1326 C C . GLU B 1 34 ? -5.326 -14.455 -11.159 1.00 25.72 31 GLU B C 1
ATOM 1327 O O . GLU B 1 34 ? -5.709 -13.451 -11.766 1.00 24.77 31 GLU B O 1
ATOM 1333 N N . VAL B 1 35 ? -4.130 -15.027 -11.330 1.00 26.01 32 VAL B N 1
ATOM 1334 C CA . VAL B 1 35 ? -3.146 -14.532 -12.313 1.00 27.65 32 VAL B CA 1
ATOM 1335 C C . VAL B 1 35 ? -2.685 -15.686 -13.209 1.00 26.91 32 VAL B C 1
ATOM 1336 O O . VAL B 1 35 ? -3.052 -16.839 -12.975 1.00 26.73 32 VAL B O 1
ATOM 1340 N N . ASP B 1 36 ? -1.907 -15.387 -14.242 1.00 28.88 33 ASP B N 1
ATOM 1341 C CA . ASP B 1 36 ? -1.476 -16.427 -15.198 1.00 28.68 33 ASP B CA 1
ATOM 1342 C C . ASP B 1 36 ? -0.796 -17.585 -14.452 1.00 29.34 33 ASP B C 1
ATOM 1343 O O . ASP B 1 36 ? -0.182 -17.379 -13.380 1.00 29.38 33 ASP B O 1
ATOM 1348 N N . GLY B 1 37 ? -0.921 -18.793 -15.004 1.00 29.55 34 GLY B N 1
ATOM 1349 C CA . GLY B 1 37 ? -0.398 -19.997 -14.361 1.00 29.84 34 GLY B CA 1
ATOM 1350 C C . GLY B 1 37 ? -1.466 -20.699 -13.548 1.00 30.36 34 GLY B C 1
ATOM 1351 O O . GLY B 1 37 ? -1.159 -21.637 -12.810 1.00 30.57 34 GLY B O 1
ATOM 1352 N N . HIS B 1 38 ? -2.720 -20.254 -13.691 1.00 30.44 35 HIS B N 1
ATOM 1353 C CA . HIS B 1 38 ? -3.829 -20.769 -12.886 1.00 30.02 35 HIS B CA 1
ATOM 1354 C C . HIS B 1 38 ? -3.452 -20.659 -11.417 1.00 29.51 35 HIS B C 1
ATOM 1355 O O . HIS B 1 38 ? -3.439 -21.656 -10.717 1.00 30.14 35 HIS B O 1
ATOM 1362 N N . ILE B 1 39 ? -3.107 -19.455 -10.976 1.00 28.09 36 ILE B N 1
ATOM 1363 C CA . ILE B 1 39 ? -2.736 -19.210 -9.578 1.00 27.65 36 ILE B CA 1
ATOM 1364 C C . ILE B 1 39 ? -3.831 -18.329 -8.961 1.00 27.45 36 ILE B C 1
ATOM 1365 O O . ILE B 1 39 ? -4.036 -17.193 -9.401 1.00 26.54 36 ILE B O 1
ATOM 1370 N N . GLN B 1 40 ? -4.612 -18.898 -8.039 1.00 27.56 37 GLN B N 1
ATOM 1371 C CA . GLN B 1 40 ? -5.653 -18.132 -7.384 1.00 27.27 37 GLN B CA 1
ATOM 1372 C C . GLN B 1 40 ? -5.165 -17.906 -5.985 1.00 26.59 37 GLN B C 1
ATOM 1373 O O . GLN B 1 40 ? -4.853 -18.879 -5.313 1.00 25.56 37 GLN B O 1
ATOM 1379 N N . VAL B 1 41 ? -5.096 -16.639 -5.552 1.00 24.51 38 VAL B N 1
ATOM 1380 C CA . VAL B 1 41 ? -4.637 -16.290 -4.215 1.00 24.31 38 VAL B CA 1
ATOM 1381 C C . VAL B 1 41 ? -5.839 -15.757 -3.449 1.00 24.64 38 VAL B C 1
ATOM 1382 O O . VAL B 1 41 ? -6.598 -14.933 -3.983 1.00 24.79 38 VAL B O 1
ATOM 1386 N N . LEU B 1 42 ? -6.002 -16.221 -2.213 1.00 22.74 39 LEU B N 1
ATOM 1387 C CA . LEU B 1 42 ? -7.067 -15.758 -1.360 1.00 24.28 39 LEU B CA 1
ATOM 1388 C C . LEU B 1 42 ? -6.466 -15.003 -0.196 1.00 23.12 39 LEU B C 1
ATOM 1389 O O . LEU B 1 42 ? -5.432 -15.422 0.344 1.00 23.66 39 LEU B O 1
ATOM 1394 N N . ILE B 1 43 ? -7.095 -13.893 0.184 1.00 23.42 40 ILE B N 1
ATOM 1395 C CA . ILE B 1 43 ? -6.651 -13.113 1.335 1.00 23.24 40 ILE B CA 1
ATOM 1396 C C . ILE B 1 43 ? -7.814 -12.983 2.311 1.00 23.35 40 ILE B C 1
ATOM 1397 O O . ILE B 1 43 ? -8.922 -12.509 1.949 1.00 20.82 40 ILE B O 1
ATOM 1402 N N . ALA B 1 44 ? -7.588 -13.443 3.535 1.00 23.29 41 ALA B N 1
ATOM 1403 C CA . ALA B 1 44 ? -8.655 -13.437 4.508 1.00 24.04 41 ALA B CA 1
ATOM 1404 C C . ALA B 1 44 ? -8.115 -12.999 5.825 1.00 26.27 41 ALA B C 1
ATOM 1405 O O . ALA B 1 44 ? -6.932 -13.218 6.100 1.00 27.40 41 ALA B O 1
ATOM 1407 N N . CYS B 1 45 ? -8.994 -12.410 6.641 1.00 24.23 42 CYS B N 1
ATOM 1408 C CA . CYS B 1 45 ? -8.607 -11.927 7.954 1.00 24.57 42 CYS B CA 1
ATOM 1409 C C . CYS B 1 45 ? -9.434 -12.609 9.033 1.00 24.63 42 CYS B C 1
ATOM 1410 O O . CYS B 1 45 ? -10.667 -12.664 8.944 1.00 24.63 42 CYS B O 1
ATOM 1413 N N . TYR B 1 46 ? -8.752 -13.088 10.068 1.00 23.49 43 TYR B N 1
ATOM 1414 C CA . TYR B 1 46 ? -9.392 -13.791 11.168 1.00 22.50 43 TYR B CA 1
ATOM 1415 C C . TYR B 1 46 ? -9.471 -12.852 12.354 1.00 22.53 43 TYR B C 1
ATOM 1416 O O . TYR B 1 46 ? -8.443 -12.276 12.757 1.00 21.58 43 TYR B O 1
ATOM 1425 N N . HIS B 1 47 ? -10.686 -12.647 12.867 1.00 21.75 44 HIS B N 1
ATOM 1426 C CA . HIS B 1 47 ? -10.885 -11.889 14.090 1.00 23.14 44 HIS B CA 1
ATOM 1427 C C . HIS B 1 47 ? -10.342 -10.465 13.957 1.00 23.83 44 HIS B C 1
ATOM 1428 O O . HIS B 1 47 ? -9.923 -9.854 14.939 1.00 24.40 44 HIS B O 1
ATOM 1435 N N . GLN B 1 48 ? -10.359 -9.941 12.727 1.00 24.68 45 GLN B N 1
ATOM 1436 C CA . GLN B 1 48 ? -9.872 -8.577 12.483 1.00 25.80 45 GLN B CA 1
ATOM 1437 C C . GLN B 1 48 ? -8.455 -8.387 13.020 1.00 26.45 45 GLN B C 1
ATOM 1438 O O . GLN B 1 48 ? -8.035 -7.265 13.357 1.00 25.19 45 GLN B O 1
ATOM 1444 N N . GLN B 1 49 ? -7.690 -9.478 13.053 1.00 26.03 46 GLN B N 1
ATOM 1445 C CA . GLN B 1 49 ? -6.380 -9.435 13.628 1.00 26.83 46 GLN B CA 1
ATOM 1446 C C . GLN B 1 49 ? -5.311 -10.122 12.781 1.00 25.72 46 GLN B C 1
ATOM 1447 O O . GLN B 1 49 ? -4.213 -9.610 12.672 1.00 26.60 46 GLN B O 1
ATOM 1453 N N . TRP B 1 50 ? -5.620 -11.285 12.209 1.00 24.56 47 TRP B N 1
ATOM 1454 C CA . TRP B 1 50 ? -4.579 -12.051 11.504 1.00 23.75 47 TRP B CA 1
ATOM 1455 C C . TRP B 1 50 ? -4.911 -12.105 10.027 1.00 24.39 47 TRP B C 1
ATOM 1456 O O . TRP B 1 50 ? -6.002 -12.550 9.671 1.00 25.44 47 TRP B O 1
ATOM 1467 N N . VAL B 1 51 ? -3.984 -11.681 9.187 1.00 23.46 48 VAL B N 1
ATOM 1468 C CA . VAL B 1 51 ? -4.220 -11.693 7.726 1.00 22.57 48 VAL B CA 1
ATOM 1469 C C . VAL B 1 51 ? -3.530 -12.947 7.171 1.00 22.84 48 VAL B C 1
ATOM 1470 O O . VAL B 1 51 ? -2.356 -13.197 7.509 1.00 23.14 48 VAL B O 1
ATOM 1474 N N A GLN B 1 52 ? -4.248 -13.680 6.325 0.50 22.94 49 GLN B N 1
ATOM 1475 N N B GLN B 1 52 ? -4.233 -13.773 6.383 0.50 22.62 49 GLN B N 1
ATOM 1476 C CA A GLN B 1 52 ? -3.749 -14.890 5.693 0.50 23.64 49 GLN B CA 1
ATOM 1477 C CA B GLN B 1 52 ? -3.611 -14.964 5.743 0.50 22.84 49 GLN B CA 1
ATOM 1478 C C A GLN B 1 52 ? -3.734 -14.703 4.204 0.50 23.22 49 GLN B C 1
ATOM 1479 C C B GLN B 1 52 ? -3.773 -14.892 4.256 0.50 22.72 49 GLN B C 1
ATOM 1480 O O A GLN B 1 52 ? -4.703 -14.188 3.634 0.50 22.91 49 GLN B O 1
ATOM 1481 O O B GLN B 1 52 ? -4.891 -14.657 3.746 0.50 22.18 49 GLN B O 1
ATOM 1492 N N . LEU B 1 53 ? -2.670 -15.190 3.575 1.00 22.80 50 LEU B N 1
ATOM 1493 C CA . LEU B 1 53 ? -2.676 -15.472 2.148 1.00 22.63 50 LEU B CA 1
ATOM 1494 C C . LEU B 1 53 ? -2.726 -16.980 2.017 1.00 23.78 50 LEU B C 1
ATOM 1495 O O . LEU B 1 53 ? -2.140 -17.702 2.838 1.00 22.34 50 LEU B O 1
ATOM 1500 N N A PHE B 1 54 ? -3.402 -17.463 0.971 0.50 23.31 51 PHE B N 1
ATOM 1501 N N B PHE B 1 54 ? -3.427 -17.477 1.002 0.50 23.14 51 PHE B N 1
ATOM 1502 C CA A PHE B 1 54 ? -3.625 -18.912 0.790 0.50 23.09 51 PHE B CA 1
ATOM 1503 C CA B PHE B 1 54 ? -3.361 -18.923 0.736 0.50 22.62 51 PHE B CA 1
ATOM 1504 C C A PHE B 1 54 ? -3.697 -19.215 -0.717 0.50 22.70 51 PHE B C 1
ATOM 1505 C C B PHE B 1 54 ? -3.767 -19.276 -0.671 0.50 22.41 51 PHE B C 1
ATOM 1506 O O A PHE B 1 54 ? -4.196 -18.386 -1.477 0.50 22.01 51 PHE B O 1
ATOM 1507 O O B PHE B 1 54 ? -4.584 -18.581 -1.286 0.50 21.23 51 PHE B O 1
ATOM 1522 N N . SER B 1 55 ? -3.208 -20.380 -1.152 1.00 22.30 52 SER B N 1
ATOM 1523 C CA . SER B 1 55 ? -3.383 -20.789 -2.539 1.00 22.67 52 SER B CA 1
ATOM 1524 C C . SER B 1 55 ? -3.295 -22.281 -2.617 1.00 23.56 52 SER B C 1
ATOM 1525 O O . SER B 1 55 ? -2.333 -22.876 -2.156 1.00 23.29 52 SER B O 1
ATOM 1528 N N . GLU B 1 56 ? -4.305 -22.873 -3.236 1.00 24.75 53 GLU B N 1
ATOM 1529 C CA . GLU B 1 56 ? -4.309 -24.303 -3.524 1.00 26.73 53 GLU B CA 1
ATOM 1530 C C . GLU B 1 56 ? -3.398 -24.518 -4.718 1.00 27.20 53 GLU B C 1
ATOM 1531 O O . GLU B 1 56 ? -3.649 -23.923 -5.791 1.00 28.78 53 GLU B O 1
ATOM 1537 N N . LEU B 1 57 ? -2.341 -25.322 -4.545 1.00 26.30 54 LEU B N 1
ATOM 1538 C CA . LEU B 1 57 ? -1.299 -25.484 -5.581 1.00 26.68 54 LEU B CA 1
ATOM 1539 C C . LEU B 1 57 ? -1.656 -26.514 -6.655 1.00 26.94 54 LEU B C 1
ATOM 1540 O O . LEU B 1 57 ? -0.907 -26.691 -7.610 1.00 27.60 54 LEU B O 1
ATOM 1545 N N . GLY B 1 58 ? -2.766 -27.225 -6.450 1.00 26.65 55 GLY B N 1
ATOM 1546 C CA . GLY B 1 58 ? -3.378 -28.019 -7.498 1.00 26.54 55 GLY B CA 1
ATOM 1547 C C . GLY B 1 58 ? -2.800 -29.422 -7.631 1.00 26.01 55 GLY B C 1
ATOM 1548 O O . GLY B 1 58 ? -3.281 -30.204 -8.455 1.00 26.35 55 GLY B O 1
ATOM 1549 N N . ALA B 1 59 ? -1.773 -29.733 -6.843 1.00 24.56 56 ALA B N 1
ATOM 1550 C CA . ALA B 1 59 ? -1.151 -31.067 -6.871 1.00 24.54 56 ALA B CA 1
ATOM 1551 C C . ALA B 1 59 ? -0.590 -31.406 -5.485 1.00 23.71 56 ALA B C 1
ATOM 1552 O O . ALA B 1 59 ? -0.481 -30.518 -4.626 1.00 21.91 56 ALA B O 1
ATOM 1554 N N . ASP B 1 60 ? -0.245 -32.689 -5.270 1.00 22.44 57 ASP B N 1
ATOM 1555 C CA . ASP B 1 60 ? 0.411 -33.115 -4.036 1.00 23.00 57 ASP B CA 1
ATOM 1556 C C . ASP B 1 60 ? 1.922 -33.041 -4.293 1.00 22.99 57 ASP B C 1
ATOM 1557 O O . ASP B 1 60 ? 2.486 -33.931 -4.920 1.00 23.39 57 ASP B O 1
ATOM 1562 N N . LEU B 1 61 ? 2.556 -31.950 -3.881 1.00 23.08 58 LEU B N 1
ATOM 1563 C CA . LEU B 1 61 ? 3.943 -31.738 -4.186 1.00 24.50 58 LEU B CA 1
ATOM 1564 C C . LEU B 1 61 ? 4.825 -32.415 -3.124 1.00 25.98 58 LEU B C 1
ATOM 1565 O O . LEU B 1 61 ? 4.344 -32.761 -2.038 1.00 25.46 58 LEU B O 1
ATOM 1570 N N . PRO B 1 62 ? 6.133 -32.560 -3.413 1.00 28.08 59 PRO B N 1
ATOM 1571 C CA . PRO B 1 62 ? 7.046 -33.127 -2.400 1.00 28.54 59 PRO B CA 1
ATOM 1572 C C . PRO B 1 62 ? 6.967 -32.379 -1.091 1.00 28.93 59 PRO B C 1
ATOM 1573 O O . PRO B 1 62 ? 6.930 -31.128 -1.098 1.00 29.25 59 PRO B O 1
ATOM 1577 N N . THR B 1 63 ? 6.920 -33.139 0.011 1.00 29.15 60 THR B N 1
ATOM 1578 C CA . THR B 1 63 ? 6.840 -32.591 1.369 1.00 29.89 60 THR B CA 1
ATOM 1579 C C . THR B 1 63 ? 7.983 -31.622 1.620 1.00 29.65 60 THR B C 1
ATOM 1580 O O . THR B 1 63 ? 9.153 -31.965 1.486 1.00 29.78 60 THR B O 1
ATOM 1584 N N . ASN B 1 64 ? 7.614 -30.398 1.940 1.00 27.66 61 ASN B N 1
ATOM 1585 C CA . ASN B 1 64 ? 8.563 -29.323 2.199 1.00 25.95 61 ASN B CA 1
ATOM 1586 C C . ASN B 1 64 ? 8.985 -29.395 3.647 1.00 24.67 61 ASN B C 1
ATOM 1587 O O . ASN B 1 64 ? 8.165 -29.629 4.528 1.00 23.99 61 ASN B O 1
ATOM 1592 N N . ASP B 1 65 ? 10.275 -29.206 3.909 1.00 23.45 62 ASP B N 1
ATOM 1593 C CA . ASP B 1 65 ? 10.764 -29.178 5.295 1.00 22.70 62 ASP B CA 1
ATOM 1594 C C . ASP B 1 65 ? 10.119 -28.095 6.152 1.00 21.80 62 ASP B C 1
ATOM 1595 O O . ASP B 1 65 ? 10.181 -28.173 7.381 1.00 21.63 62 ASP B O 1
ATOM 1600 N N . ASN B 1 66 ? 9.511 -27.093 5.528 1.00 21.58 63 ASN B N 1
ATOM 1601 C CA . ASN B 1 66 ? 8.754 -26.050 6.279 1.00 21.45 63 ASN B CA 1
ATOM 1602 C C . ASN B 1 66 ? 9.546 -25.382 7.397 1.00 23.08 63 ASN B C 1
ATOM 1603 O O . ASN B 1 66 ? 9.082 -25.269 8.524 1.00 22.04 63 ASN B O 1
ATOM 1608 N N . LEU B 1 67 ? 10.749 -24.930 7.052 1.00 21.54 64 LEU B N 1
ATOM 1609 C CA . LEU B 1 67 ? 11.574 -24.147 7.990 1.00 21.87 64 LEU B CA 1
ATOM 1610 C C . LEU B 1 67 ? 11.142 -22.699 7.901 1.00 22.75 64 LEU B C 1
ATOM 1611 O O . LEU B 1 67 ? 10.464 -22.303 6.944 1.00 23.80 64 LEU B O 1
ATOM 1616 N N . PHE B 1 68 ? 11.514 -21.905 8.909 1.00 22.85 65 PHE B N 1
ATOM 1617 C CA . PHE B 1 68 ? 11.389 -20.466 8.824 1.00 22.53 65 PHE B CA 1
ATOM 1618 C C . PHE B 1 68 ? 12.709 -19.960 8.230 1.00 23.03 65 PHE B C 1
ATOM 1619 O O . PHE B 1 68 ? 13.704 -20.714 8.224 1.00 23.75 65 PHE B O 1
ATOM 1627 N N . GLY B 1 69 ? 12.700 -18.741 7.700 1.00 22.71 66 GLY B N 1
ATOM 1628 C CA . GLY B 1 69 ? 13.951 -18.039 7.285 1.00 23.41 66 GLY B CA 1
ATOM 1629 C C . GLY B 1 69 ? 14.026 -17.693 5.802 1.00 24.31 66 GLY B C 1
ATOM 1630 O O . GLY B 1 69 ? 14.703 -16.729 5.405 1.00 24.07 66 GLY B O 1
ATOM 1631 N N . GLU B 1 70 ? 13.309 -18.442 4.980 1.00 23.97 67 GLU B N 1
ATOM 1632 C CA . GLU B 1 70 ? 13.400 -18.226 3.520 1.00 25.04 67 GLU B CA 1
ATOM 1633 C C . GLU B 1 70 ? 12.557 -17.065 3.078 1.00 23.77 67 GLU B C 1
ATOM 1634 O O . GLU B 1 70 ? 12.874 -16.408 2.095 1.00 25.16 67 GLU B O 1
ATOM 1640 N N . HIS B 1 71 ? 11.462 -16.837 3.804 1.00 23.70 68 HIS B N 1
ATOM 1641 C CA . HIS B 1 71 ? 10.568 -15.736 3.558 1.00 23.24 68 HIS B CA 1
ATOM 1642 C C . HIS B 1 71 ? 10.114 -15.123 4.897 1.00 22.74 68 HIS B C 1
ATOM 1643 O O . HIS B 1 71 ? 9.969 -15.860 5.891 1.00 21.04 68 HIS B O 1
ATOM 1650 N N . TRP B 1 72 ? 9.872 -13.805 4.925 1.00 21.35 69 TRP B N 1
ATOM 1651 C CA . TRP B 1 72 ? 9.390 -13.153 6.156 1.00 23.40 69 TRP B CA 1
ATOM 1652 C C . TRP B 1 72 ? 8.118 -12.331 5.877 1.00 22.78 69 TRP B C 1
ATOM 1653 O O . TRP B 1 72 ? 8.213 -11.296 5.212 1.00 22.84 69 TRP B O 1
ATOM 1664 N N . PRO B 1 73 ? 6.937 -12.798 6.334 1.00 22.83 70 PRO B N 1
ATOM 1665 C CA . PRO B 1 73 ? 6.671 -14.036 7.097 1.00 22.25 70 PRO B CA 1
ATOM 1666 C C . PRO B 1 73 ? 6.865 -15.269 6.236 1.00 22.68 70 PRO B C 1
ATOM 1667 O O . PRO B 1 73 ? 6.908 -15.151 4.985 1.00 22.88 70 PRO B O 1
ATOM 1671 N N . ALA B 1 74 ? 6.999 -16.433 6.880 1.00 22.43 71 ALA B N 1
ATOM 1672 C CA . ALA B 1 74 ? 7.276 -17.681 6.175 1.00 22.70 71 ALA B CA 1
ATOM 1673 C C . ALA B 1 74 ? 6.155 -18.061 5.202 1.00 22.11 71 ALA B C 1
ATOM 1674 O O . ALA B 1 74 ? 5.012 -17.656 5.389 1.00 20.97 71 ALA B O 1
ATOM 1676 N N . HIS B 1 75 ? 6.508 -18.826 4.173 1.00 22.50 72 HIS B N 1
ATOM 1677 C CA . HIS B 1 75 ? 5.497 -19.436 3.289 1.00 21.73 72 HIS B CA 1
ATOM 1678 C C . HIS B 1 75 ? 5.470 -20.909 3.656 1.00 22.64 72 HIS B C 1
ATOM 1679 O O . HIS B 1 75 ? 6.486 -21.597 3.492 1.00 21.90 72 HIS B O 1
ATOM 1686 N N . VAL B 1 76 ? 4.319 -21.383 4.144 1.00 20.49 73 VAL B N 1
ATOM 1687 C CA . VAL B 1 76 ? 4.224 -22.739 4.689 1.00 21.38 73 VAL B CA 1
ATOM 1688 C C . VAL B 1 76 ? 3.436 -23.582 3.707 1.00 21.50 73 VAL B C 1
ATOM 1689 O O . VAL B 1 76 ? 2.427 -23.138 3.169 1.00 20.51 73 VAL B O 1
ATOM 1693 N N . GLN B 1 77 ? 3.956 -24.769 3.417 1.00 20.68 74 GLN B N 1
ATOM 1694 C CA . GLN B 1 77 ? 3.316 -25.649 2.447 1.00 21.48 74 GLN B CA 1
ATOM 1695 C C . GLN B 1 77 ? 2.638 -26.697 3.251 1.00 22.40 74 GLN B C 1
ATOM 1696 O O . GLN B 1 77 ? 3.289 -27.598 3.829 1.00 24.95 74 GLN B O 1
ATOM 1702 N N . GLY B 1 78 ? 1.321 -26.634 3.262 1.00 22.19 75 GLY B N 1
ATOM 1703 C CA . GLY B 1 78 ? 0.549 -27.636 4.014 1.00 21.63 75 GLY B CA 1
ATOM 1704 C C . GLY B 1 78 ? -0.155 -28.601 3.070 1.00 21.06 75 GLY B C 1
ATOM 1705 O O . GLY B 1 78 ? 0.096 -28.628 1.843 1.00 20.82 75 GLY B O 1
ATOM 1706 N N . ARG B 1 79 ? -1.091 -29.348 3.628 1.00 20.65 76 ARG B N 1
ATOM 1707 C CA . ARG B 1 79 ? -1.816 -30.356 2.872 1.00 20.38 76 ARG B CA 1
ATOM 1708 C C . ARG B 1 79 ? -3.280 -30.294 3.264 1.00 19.93 76 ARG B C 1
ATOM 1709 O O . ARG B 1 79 ? -3.628 -30.342 4.455 1.00 20.37 76 ARG B O 1
ATOM 1717 N N . LEU B 1 80 ? -4.123 -30.234 2.253 1.00 20.20 77 LEU B N 1
ATOM 1718 C CA . LEU B 1 80 ? -5.568 -30.137 2.453 1.00 20.49 77 LEU B CA 1
ATOM 1719 C C . LEU B 1 80 ? -6.244 -30.858 1.303 1.00 20.74 77 LEU B C 1
ATOM 1720 O O . LEU B 1 80 ? -5.885 -30.605 0.148 1.00 19.87 77 LEU B O 1
ATOM 1725 N N . ASP B 1 81 ? -7.188 -31.758 1.615 1.00 21.33 78 ASP B N 1
ATOM 1726 C CA . ASP B 1 81 ? -7.922 -32.532 0.570 1.00 21.50 78 ASP B CA 1
ATOM 1727 C C . ASP B 1 81 ? -6.962 -33.264 -0.364 1.00 21.50 78 ASP B C 1
ATOM 1728 O O . ASP B 1 81 ? -7.198 -33.347 -1.578 1.00 20.63 78 ASP B O 1
ATOM 1733 N N . GLY B 1 82 ? -5.857 -33.739 0.219 1.00 21.23 79 GLY B N 1
ATOM 1734 C CA . GLY B 1 82 ? -4.871 -34.574 -0.454 1.00 21.90 79 GLY B CA 1
ATOM 1735 C C . GLY B 1 82 ? -3.963 -33.785 -1.390 1.00 21.90 79 GLY B C 1
ATOM 1736 O O . GLY B 1 82 ? -3.234 -34.376 -2.195 1.00 22.08 79 GLY B O 1
ATOM 1737 N N . LYS B 1 83 ? -4.039 -32.467 -1.334 1.00 20.98 80 LYS B N 1
ATOM 1738 C CA . LYS B 1 83 ? -3.199 -31.647 -2.222 1.00 22.53 80 LYS B CA 1
ATOM 1739 C C . LYS B 1 83 ? -2.462 -30.537 -1.453 1.00 22.87 80 LYS B C 1
ATOM 1740 O O . LYS B 1 83 ? -2.878 -30.149 -0.364 1.00 21.93 80 LYS B O 1
ATOM 1746 N N . SER B 1 84 ? -1.373 -30.016 -2.031 1.00 22.29 81 SER B N 1
ATOM 1747 C CA . SER B 1 84 ? -0.565 -28.988 -1.368 1.00 22.70 81 SER B CA 1
ATOM 1748 C C . SER B 1 84 ? -1.274 -27.646 -1.389 1.00 22.56 81 SER B C 1
ATOM 1749 O O . SER B 1 84 ? -1.921 -27.272 -2.407 1.00 22.77 81 SER B O 1
ATOM 1752 N N . ILE B 1 85 ? -1.146 -26.907 -0.295 1.00 22.26 82 ILE B N 1
ATOM 1753 C CA . ILE B 1 85 ? -1.642 -25.541 -0.198 1.00 21.68 82 ILE B CA 1
ATOM 1754 C C . ILE B 1 85 ? -0.489 -24.716 0.346 1.00 24.12 82 ILE B C 1
ATOM 1755 O O . ILE B 1 85 ? 0.281 -25.208 1.194 1.00 25.31 82 ILE B O 1
ATOM 1760 N N . LEU B 1 86 ? -0.321 -23.513 -0.173 1.00 22.14 83 LEU B N 1
ATOM 1761 C CA . LEU B 1 86 ? 0.719 -22.638 0.344 1.00 21.31 83 LEU B CA 1
ATOM 1762 C C . LEU B 1 86 ? -0.018 -21.557 1.082 1.00 22.27 83 LEU B C 1
ATOM 1763 O O . LEU B 1 86 ? -1.049 -21.060 0.581 1.00 21.61 83 LEU B O 1
ATOM 1768 N N . TRP B 1 87 ? 0.515 -21.179 2.232 1.00 20.99 84 TRP B N 1
ATOM 1769 C CA . TRP B 1 87 ? -0.092 -20.091 3.021 1.00 21.40 84 TRP B CA 1
ATOM 1770 C C . TRP B 1 87 ? 0.992 -19.293 3.780 1.00 21.28 84 TRP B C 1
ATOM 1771 O O . TRP B 1 87 ? 2.114 -19.725 3.925 1.00 19.83 84 TRP B O 1
ATOM 1782 N N . SER B 1 88 ? 0.642 -18.068 4.175 1.00 22.23 85 SER B N 1
ATOM 1783 C CA . SER B 1 88 ? 1.545 -17.175 4.855 1.00 21.57 85 SER B CA 1
ATOM 1784 C C . SER B 1 88 ? 0.642 -16.279 5.693 1.00 22.86 85 SER B C 1
ATOM 1785 O O . SER B 1 88 ? -0.490 -16.018 5.283 1.00 22.57 85 SER B O 1
ATOM 1788 N N . GLN B 1 89 ? 1.082 -15.870 6.881 1.00 23.24 86 GLN B N 1
ATOM 1789 C CA . GLN B 1 89 ? 0.235 -15.024 7.712 1.00 23.51 86 GLN B CA 1
ATOM 1790 C C . GLN B 1 89 ? 1.038 -13.946 8.425 1.00 24.07 86 GLN B C 1
ATOM 1791 O O . GLN B 1 89 ? 2.256 -14.074 8.676 1.00 22.21 86 GLN B O 1
AT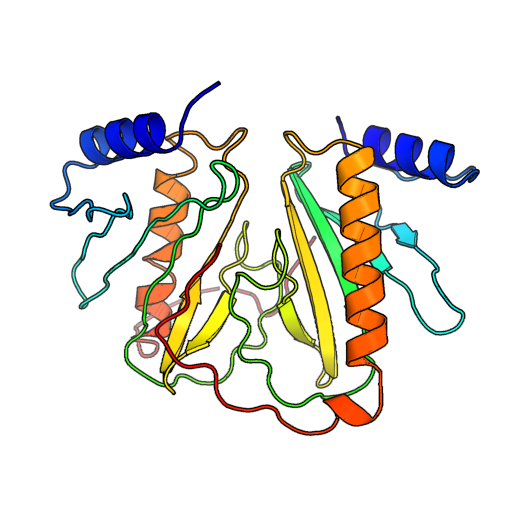OM 1797 N N . GLN B 1 90 ? 0.353 -12.859 8.768 1.00 23.39 87 GLN B N 1
ATOM 1798 C CA . GLN B 1 90 ? 0.931 -11.905 9.690 1.00 25.10 87 GLN B CA 1
ATOM 1799 C C . GLN B 1 90 ? -0.162 -11.035 10.316 1.00 25.19 87 GLN B C 1
ATOM 1800 O O . GLN B 1 90 ? -1.313 -11.072 9.891 1.00 24.19 87 GLN B O 1
ATOM 1806 N N . SER B 1 91 ? 0.215 -10.290 11.348 1.00 24.94 88 SER B N 1
ATOM 1807 C CA . SER B 1 91 ? -0.760 -9.478 12.069 1.00 25.32 88 SER B CA 1
ATOM 1808 C C . SER B 1 91 ? -1.154 -8.267 11.212 1.00 25.28 88 SER B C 1
ATOM 1809 O O . SER B 1 91 ? -0.339 -7.704 10.483 1.00 24.31 88 SER B O 1
ATOM 1812 N N . LEU B 1 92 ? -2.416 -7.876 11.306 1.00 24.85 89 LEU B N 1
ATOM 1813 C CA . LEU B 1 92 ? -2.927 -6.729 10.587 1.00 25.30 89 LEU B CA 1
ATOM 1814 C C . LEU B 1 92 ? -2.259 -5.439 11.069 1.00 26.64 89 LEU B C 1
ATOM 1815 O O . LEU B 1 92 ? -2.058 -4.506 10.301 1.00 26.88 89 LEU B O 1
ATOM 1820 N N . VAL B 1 93 ? -1.941 -5.374 12.359 1.00 27.34 90 VAL B N 1
ATOM 1821 C CA . VAL B 1 93 ? -1.425 -4.147 12.961 1.00 28.66 90 VAL B CA 1
ATOM 1822 C C . VAL B 1 93 ? -0.053 -3.837 12.393 1.00 29.18 90 VAL B C 1
ATOM 1823 O O . VAL B 1 93 ? 0.800 -4.693 12.350 1.00 30.74 90 VAL B O 1
ATOM 1827 N N . GLY B 1 94 ? 0.161 -2.610 11.972 1.00 30.07 91 GLY B N 1
ATOM 1828 C CA . GLY B 1 94 ? 1.383 -2.271 11.273 1.00 32.37 91 GLY B CA 1
ATOM 1829 C C . GLY B 1 94 ? 1.460 -2.736 9.827 1.00 33.01 91 GLY B C 1
ATOM 1830 O O . GLY B 1 94 ? 2.353 -2.292 9.107 1.00 34.87 91 GLY B O 1
ATOM 1831 N N . LEU B 1 95 ? 0.560 -3.618 9.370 1.00 33.23 92 LEU B N 1
ATOM 1832 C CA . LEU B 1 95 ? 0.597 -4.076 7.960 1.00 31.07 92 LEU B CA 1
ATOM 1833 C C . LEU B 1 95 ? 0.226 -2.840 7.122 1.00 30.87 92 LEU B C 1
ATOM 1834 O O . LEU B 1 95 ? -0.768 -2.184 7.398 1.00 32.15 92 LEU B O 1
ATOM 1839 N N . ASP B 1 96 ? 1.044 -2.469 6.151 1.00 29.39 93 ASP B N 1
ATOM 1840 C CA . ASP B 1 96 ? 0.719 -1.304 5.326 1.00 28.65 93 ASP B CA 1
ATOM 1841 C C . ASP B 1 96 ? 0.627 -1.735 3.874 1.00 27.96 93 ASP B C 1
ATOM 1842 O O . ASP B 1 96 ? 0.841 -2.914 3.580 1.00 25.62 93 ASP B O 1
ATOM 1847 N N . ILE B 1 97 ? 0.335 -0.783 2.987 1.00 25.73 94 ILE B N 1
ATOM 1848 C CA . ILE B 1 97 ? 0.026 -1.075 1.589 1.00 25.47 94 ILE B CA 1
ATOM 1849 C C . ILE B 1 97 ? 1.264 -1.606 0.851 1.00 25.82 94 ILE B C 1
ATOM 1850 O O . ILE B 1 97 ? 1.166 -2.571 0.097 1.00 25.73 94 ILE B O 1
ATOM 1855 N N . ASP B 1 98 ? 2.420 -0.994 1.092 1.00 25.53 95 ASP B N 1
ATOM 1856 C CA . ASP B 1 98 ? 3.644 -1.414 0.416 1.00 25.87 95 ASP B CA 1
ATOM 1857 C C . ASP B 1 98 ? 4.071 -2.808 0.840 1.00 26.12 95 ASP B C 1
ATOM 1858 O O . ASP B 1 98 ? 4.496 -3.590 -0.001 1.00 26.08 95 ASP B O 1
ATOM 1863 N N A GLU B 1 99 ? 3.921 -3.108 2.132 0.50 25.70 96 GLU B N 1
ATOM 1864 N N B GLU B 1 99 ? 3.915 -3.120 2.120 0.50 25.35 96 GLU B N 1
ATOM 1865 C CA A GLU B 1 99 ? 4.144 -4.461 2.675 0.50 26.97 96 GLU B CA 1
ATOM 1866 C CA B GLU B 1 99 ? 4.164 -4.475 2.606 0.50 26.05 96 GLU B CA 1
ATOM 1867 C C A GLU B 1 99 ? 3.189 -5.509 2.059 0.50 26.10 96 GLU B C 1
ATOM 1868 C C B GLU B 1 99 ? 3.195 -5.500 1.977 0.50 25.66 96 GLU B C 1
ATOM 1869 O O A GLU B 1 99 ? 3.624 -6.605 1.702 0.50 26.39 96 GLU B O 1
ATOM 1870 O O B GLU B 1 99 ? 3.624 -6.566 1.520 0.50 25.92 96 GLU B O 1
ATOM 1881 N N . MET B 1 100 ? 1.901 -5.179 1.938 1.00 25.32 97 MET B N 1
ATOM 1882 C CA . MET B 1 100 ? 0.897 -6.106 1.331 1.00 24.47 97 MET B CA 1
ATOM 1883 C C . MET B 1 100 ? 1.231 -6.418 -0.092 1.00 24.45 97 MET B C 1
ATOM 1884 O O . MET B 1 100 ? 1.176 -7.582 -0.509 1.00 24.30 97 MET B O 1
ATOM 1889 N N . GLN B 1 101 ? 1.551 -5.380 -0.859 1.00 22.37 98 GLN B N 1
ATOM 1890 C CA . GLN B 1 101 ? 1.848 -5.587 -2.269 1.00 22.48 98 GLN B CA 1
ATOM 1891 C C . GLN B 1 101 ? 3.126 -6.422 -2.409 1.00 22.11 98 GLN B C 1
ATOM 1892 O O . GLN B 1 101 ? 3.165 -7.345 -3.207 1.00 22.27 98 GLN B O 1
ATOM 1898 N N . ALA B 1 102 ? 4.178 -6.080 -1.677 1.00 22.61 99 ALA B N 1
ATOM 1899 C CA . ALA B 1 102 ? 5.443 -6.870 -1.775 1.00 21.91 99 ALA B CA 1
ATOM 1900 C C . ALA B 1 102 ? 5.231 -8.331 -1.316 1.00 22.12 99 ALA B C 1
ATOM 1901 O O . ALA B 1 102 ? 5.770 -9.262 -1.904 1.00 22.38 99 ALA B O 1
ATOM 1903 N N . TRP B 1 103 ? 4.435 -8.519 -0.282 1.00 22.28 100 TRP B N 1
ATOM 1904 C CA . TRP B 1 103 ? 4.118 -9.864 0.258 1.00 21.55 100 TRP B CA 1
ATOM 1905 C C . TRP B 1 103 ? 3.375 -10.687 -0.784 1.00 22.94 100 TRP B C 1
ATOM 1906 O O . TRP B 1 103 ? 3.801 -11.812 -1.101 1.00 21.98 100 TRP B O 1
ATOM 1917 N N . LEU B 1 104 ? 2.311 -10.116 -1.370 1.00 21.49 101 LEU B N 1
ATOM 1918 C CA . LEU B 1 104 ? 1.625 -10.730 -2.515 1.00 23.31 101 LEU B CA 1
ATOM 1919 C C . LEU B 1 104 ? 2.554 -11.118 -3.659 1.00 23.32 101 LEU B C 1
ATOM 1920 O O . LEU B 1 104 ? 2.507 -12.247 -4.122 1.00 20.67 101 LEU B O 1
ATOM 1925 N N . GLU B 1 105 ? 3.432 -10.206 -4.082 1.00 21.87 102 GLU B N 1
ATOM 1926 C CA . GLU B 1 105 ? 4.379 -10.477 -5.141 1.00 23.97 102 GLU B CA 1
ATOM 1927 C C . GLU B 1 105 ? 5.310 -11.643 -4.801 1.00 23.28 102 GLU B C 1
ATOM 1928 O O . GLU B 1 105 ? 5.564 -12.490 -5.650 1.00 23.81 102 GLU B O 1
ATOM 1934 N N . ARG B 1 106 ? 5.864 -11.684 -3.598 1.00 21.77 103 ARG B N 1
ATOM 1935 C CA . ARG B 1 106 ? 6.804 -12.787 -3.372 1.00 23.77 103 ARG B CA 1
ATOM 1936 C C . ARG B 1 106 ? 6.093 -14.110 -3.133 1.00 22.28 103 ARG B C 1
ATOM 1937 O O . ARG B 1 106 ? 6.629 -15.196 -3.442 1.00 19.23 103 ARG B O 1
ATOM 1945 N N . PHE B 1 107 ? 4.868 -14.016 -2.628 1.00 21.32 104 PHE B N 1
ATOM 1946 C CA . PHE B 1 107 ? 4.016 -15.216 -2.469 1.00 22.22 104 PHE B CA 1
ATOM 1947 C C . PHE B 1 107 ? 3.671 -15.819 -3.833 1.00 22.76 104 PHE B C 1
ATOM 1948 O O . PHE B 1 107 ? 3.851 -17.025 -4.050 1.00 21.78 104 PHE B O 1
ATOM 1956 N N . ILE B 1 108 ? 3.218 -14.979 -4.766 1.00 22.64 105 ILE B N 1
ATOM 1957 C CA . ILE B 1 108 ? 2.967 -15.443 -6.158 1.00 22.36 105 ILE B CA 1
ATOM 1958 C C . ILE B 1 108 ? 4.206 -16.021 -6.833 1.00 22.67 105 ILE B C 1
ATOM 1959 O O . ILE B 1 108 ? 4.145 -17.078 -7.480 1.00 22.59 105 ILE B O 1
ATOM 1964 N N A ASP B 1 109 ? 5.342 -15.338 -6.701 0.50 23.24 106 ASP B N 1
ATOM 1965 N N B ASP B 1 109 ? 5.323 -15.320 -6.673 0.50 23.77 106 ASP B N 1
ATOM 1966 C CA A ASP B 1 109 ? 6.595 -15.840 -7.302 0.50 23.38 106 ASP B CA 1
ATOM 1967 C CA B ASP B 1 109 ? 6.628 -15.737 -7.203 0.50 24.42 106 ASP B CA 1
ATOM 1968 C C A ASP B 1 109 ? 6.967 -17.211 -6.745 0.50 23.63 106 ASP B C 1
ATOM 1969 C C B ASP B 1 109 ? 7.009 -17.140 -6.723 0.50 24.21 106 ASP B C 1
ATOM 1970 O O A ASP B 1 109 ? 7.472 -18.071 -7.492 0.50 23.32 106 ASP B O 1
ATOM 1971 O O B ASP B 1 109 ? 7.531 -17.958 -7.503 0.50 23.78 106 ASP B O 1
ATOM 1980 N N . ASP B 1 110 ? 6.743 -17.390 -5.438 1.00 23.42 107 ASP B N 1
ATOM 1981 C CA . ASP B 1 110 ? 7.017 -18.665 -4.768 1.00 24.13 107 ASP B CA 1
ATOM 1982 C C . ASP B 1 110 ? 6.054 -19.724 -5.362 1.00 23.56 107 ASP B C 1
ATOM 1983 O O . ASP B 1 110 ? 6.492 -20.795 -5.761 1.00 22.88 107 ASP B O 1
ATOM 1988 N N . ILE B 1 111 ? 4.750 -19.426 -5.398 1.00 23.17 108 ILE B N 1
ATOM 1989 C CA . ILE B 1 111 ? 3.787 -20.331 -6.022 1.00 24.48 108 ILE B CA 1
ATOM 1990 C C . ILE B 1 111 ? 4.258 -20.762 -7.406 1.00 24.69 108 ILE B C 1
ATOM 1991 O O . ILE B 1 111 ? 4.311 -21.937 -7.655 1.00 24.16 108 ILE B O 1
ATOM 1996 N N . GLU B 1 112 ? 4.635 -19.815 -8.276 1.00 25.40 109 GLU B N 1
ATOM 1997 C CA . GLU B 1 112 ? 5.026 -20.164 -9.658 1.00 28.41 109 GLU B CA 1
ATOM 1998 C C . GLU B 1 112 ? 6.208 -21.135 -9.649 1.00 28.57 109 GLU B C 1
ATOM 1999 O O . GLU B 1 112 ? 6.278 -22.074 -10.471 1.00 28.19 109 GLU B O 1
ATOM 2005 N N . GLN B 1 113 ? 7.146 -20.904 -8.728 1.00 28.81 110 GLN B N 1
ATOM 2006 C CA . GLN B 1 113 ? 8.335 -21.737 -8.655 1.00 29.62 110 GLN B CA 1
ATOM 2007 C C . GLN B 1 113 ? 7.968 -23.153 -8.203 1.00 28.15 110 GLN B C 1
ATOM 2008 O O . GLN B 1 113 ? 8.518 -24.132 -8.718 1.00 28.94 110 GLN B O 1
ATOM 2014 N N . ARG B 1 114 ? 7.056 -23.262 -7.234 1.00 26.02 111 ARG B N 1
ATOM 2015 C CA . ARG B 1 114 ? 6.723 -24.565 -6.675 1.00 25.91 111 ARG B CA 1
ATOM 2016 C C . ARG B 1 114 ? 5.879 -25.390 -7.644 1.00 27.16 111 ARG B C 1
ATOM 2017 O O . ARG B 1 114 ? 5.996 -26.613 -7.689 1.00 25.57 111 ARG B O 1
ATOM 2025 N N . LYS B 1 115 ? 5.009 -24.713 -8.384 1.00 29.59 112 LYS B N 1
ATOM 2026 C CA . LYS B 1 115 ? 4.103 -25.377 -9.325 1.00 34.33 112 LYS B CA 1
ATOM 2027 C C . LYS B 1 115 ? 4.836 -25.787 -10.601 1.00 36.60 112 LYS B C 1
ATOM 2028 O O . LYS B 1 115 ? 4.483 -26.787 -11.245 1.00 38.33 112 LYS B O 1
ATOM 2034 N N . GLU B 1 116 ? 5.851 -25.020 -10.986 1.00 39.60 113 GLU B N 1
ATOM 2035 C CA . GLU B 1 116 ? 6.693 -25.406 -12.132 1.00 42.63 113 GLU B CA 1
ATOM 2036 C C . GLU B 1 116 ? 8.177 -25.299 -11.783 1.00 43.87 113 GLU B C 1
ATOM 2037 O O . GLU B 1 116 ? 8.812 -24.277 -12.077 1.00 44.10 113 GLU B O 1
ATOM 2043 N N . PRO B 1 117 ? 8.732 -26.350 -11.148 1.00 45.13 114 PRO B N 1
ATOM 2044 C CA . PRO B 1 117 ? 10.133 -26.341 -10.706 1.00 46.48 114 PRO B CA 1
ATOM 2045 C C . PRO B 1 117 ? 11.142 -26.443 -11.849 1.00 48.16 114 PRO B C 1
ATOM 2046 O O . PRO B 1 117 ? 12.249 -25.904 -11.736 1.00 48.51 114 PRO B O 1
ATOM 2050 N N . GLN B 1 118 ? 10.773 -27.135 -12.926 1.00 49.80 115 GLN B N 1
ATOM 2051 C CA . GLN B 1 118 ? 11.684 -27.333 -14.064 1.00 51.37 115 GLN B CA 1
ATOM 2052 C C . GLN B 1 118 ? 11.789 -26.091 -14.955 1.00 52.26 115 GLN B C 1
ATOM 2053 O O . GLN B 1 118 ? 11.562 -26.164 -16.169 1.00 52.55 115 GLN B O 1
ATOM 2059 N N . ASN B 1 119 ? 12.146 -24.962 -14.339 1.00 53.36 116 ASN B N 1
ATOM 2060 C CA . ASN B 1 119 ? 12.494 -23.738 -15.071 1.00 54.41 116 ASN B CA 1
ATOM 2061 C C . ASN B 1 119 ? 14.004 -23.538 -15.311 1.00 55.17 116 ASN B C 1
ATOM 2062 O O . ASN B 1 119 ? 14.828 -24.345 -14.855 1.00 55.41 116 ASN B O 1
ATOM 2067 N N . THR B 1 120 ? 14.349 -22.470 -16.038 1.00 55.60 117 THR B N 1
ATOM 2068 C CA . THR B 1 120 ? 15.715 -22.240 -16.526 1.00 56.10 117 THR B CA 1
ATOM 2069 C C . THR B 1 120 ? 16.384 -21.041 -15.839 1.00 56.22 117 THR B C 1
ATOM 2070 O O . THR B 1 120 ? 16.297 -19.899 -16.306 1.00 56.24 117 THR B O 1
ATOM 2074 N N . SER B 1 128 ? 19.976 -20.429 -1.620 1.00 40.07 125 SER B N 1
ATOM 2075 C CA . SER B 1 128 ? 21.030 -20.674 -0.624 1.00 38.75 125 SER B CA 1
ATOM 2076 C C . SER B 1 128 ? 20.765 -21.992 0.095 1.00 39.11 125 SER B C 1
ATOM 2077 O O . SER B 1 128 ? 19.641 -22.234 0.521 1.00 39.75 125 SER B O 1
ATOM 2080 N N . PRO B 1 129 ? 21.788 -22.863 0.217 1.00 39.00 126 PRO B N 1
ATOM 2081 C CA . PRO B 1 129 ? 21.630 -24.100 1.007 1.00 38.39 126 PRO B CA 1
ATOM 2082 C C . PRO B 1 129 ? 21.495 -23.791 2.526 1.00 37.94 126 PRO B C 1
ATOM 2083 O O . PRO B 1 129 ? 21.090 -24.654 3.318 1.00 37.84 126 PRO B O 1
ATOM 2087 N N . ILE B 1 130 ? 21.831 -22.550 2.891 1.00 36.68 127 ILE B N 1
ATOM 2088 C CA . ILE B 1 130 ? 21.978 -22.128 4.270 1.00 34.8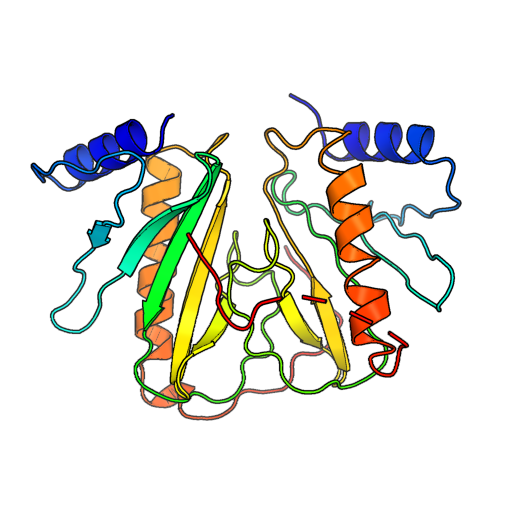9 127 ILE B CA 1
ATOM 2089 C C . ILE B 1 130 ? 21.066 -20.933 4.554 1.00 33.79 127 ILE B C 1
ATOM 2090 O O . ILE B 1 130 ? 21.018 -19.973 3.760 1.00 32.60 127 ILE B O 1
ATOM 2095 N N . LEU B 1 131 ? 20.353 -21.008 5.682 1.00 32.17 128 LEU B N 1
ATOM 2096 C CA . LEU B 1 131 ? 19.427 -19.969 6.133 1.00 31.82 128 LEU B CA 1
ATOM 2097 C C . LEU B 1 131 ? 19.937 -19.279 7.410 1.00 31.15 128 LEU B C 1
ATOM 2098 O O . LEU B 1 131 ? 20.473 -19.930 8.286 1.00 28.70 128 LEU B O 1
ATOM 2103 N N . PHE B 1 132 ? 19.721 -17.959 7.511 1.00 31.08 129 PHE B N 1
ATOM 2104 C CA . PHE B 1 132 ? 20.359 -17.149 8.548 1.00 32.38 129 PHE B CA 1
ATOM 2105 C C . PHE B 1 132 ? 19.392 -16.287 9.355 1.00 32.89 129 PHE B C 1
ATOM 2106 O O . PHE B 1 132 ? 18.428 -15.717 8.815 1.00 33.35 129 PHE B O 1
ATOM 2114 N N . ILE B 1 133 ? 19.687 -16.165 10.646 1.00 33.54 130 ILE B N 1
ATOM 2115 C CA . ILE B 1 133 ? 19.046 -15.139 11.476 1.00 34.14 130 ILE B CA 1
ATOM 2116 C C . ILE B 1 133 ? 20.051 -13.979 11.702 1.00 33.39 130 ILE B C 1
ATOM 2117 O O . ILE B 1 133 ? 19.698 -12.805 11.504 1.00 33.39 130 ILE B O 1
#

B-factor: mean 28.1, std 7.41, range [15.73, 65.44]

Organism: Yersinia enterocolitica (NCBI:txid630)

Secondary structure (DSSP, 8-state):
--HHHHHHHHHHHHT------TT--EEEEEETTEEEEEEEETTTEEEEEEE-SS-PPPP---SSSSSS--EEEEETTEEEEEEEEESTT--HHHHHHHHHHHHHHHHHHTSGGGGSPPPPP-S-----/---HHHHHHHHHHHH---EEE-TT--EEEEETTTEEEEEEEETTTEEEEEEE-SS-PPPP---SSSSSS--EEEEETTEEEEEEEEESTT--HHHHHHHHHHHHHHHHHHH-----------